Protein AF-A0A6L4AX56-F1 (afdb_monomer)

Structure (mmCIF, N/CA/C/O backbone):
data_AF-A0A6L4AX56-F1
#
_entry.id   AF-A0A6L4AX56-F1
#
loop_
_atom_site.group_PDB
_atom_site.id
_atom_site.type_symbol
_atom_site.label_atom_id
_atom_site.label_alt_id
_atom_site.label_comp_id
_atom_site.label_asym_id
_atom_site.label_entity_id
_atom_site.label_seq_id
_atom_site.pdbx_PDB_ins_code
_atom_site.Cartn_x
_atom_site.Cartn_y
_atom_site.Cartn_z
_atom_site.occupancy
_atom_site.B_iso_or_equiv
_atom_site.auth_seq_id
_atom_site.auth_comp_id
_atom_site.auth_asym_id
_atom_site.auth_atom_id
_atom_site.pdbx_PDB_model_num
ATOM 1 N N . PRO A 1 1 ? -27.472 31.400 15.591 1.00 33.81 1 PRO A N 1
ATOM 2 C CA . PRO A 1 1 ? -27.382 29.949 15.302 1.00 33.81 1 PRO A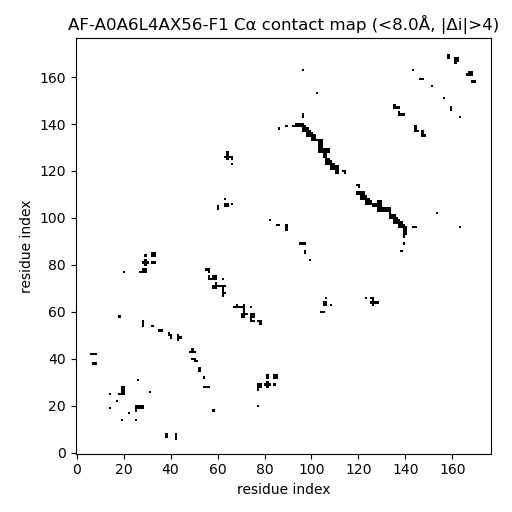 CA 1
ATOM 3 C C . PRO A 1 1 ? -26.019 29.607 14.684 1.00 33.81 1 PRO A C 1
ATOM 5 O O . PRO A 1 1 ? -25.709 30.154 13.628 1.00 33.81 1 PRO A O 1
ATOM 8 N N . PRO A 1 2 ? -25.169 28.789 15.324 1.00 38.19 2 PRO A N 1
ATOM 9 C CA . PRO A 1 2 ? -23.923 28.389 14.691 1.00 38.19 2 PRO A CA 1
ATOM 10 C C . PRO A 1 2 ? -24.253 27.459 13.521 1.00 38.19 2 PRO A C 1
ATOM 12 O O . PRO A 1 2 ? -24.979 26.479 13.669 1.00 38.19 2 PRO A O 1
ATOM 15 N N . THR A 1 3 ? -23.786 27.853 12.345 1.00 37.31 3 THR A N 1
ATOM 16 C CA . THR A 1 3 ? -24.018 27.233 11.045 1.00 37.31 3 THR A CA 1
ATOM 17 C C . THR A 1 3 ? -23.117 26.016 10.847 1.00 37.31 3 THR A C 1
ATOM 19 O O . THR A 1 3 ? -21.979 25.994 11.308 1.00 37.31 3 THR A O 1
ATOM 22 N N . ALA A 1 4 ? -23.646 25.025 10.132 1.00 41.00 4 ALA A N 1
ATOM 23 C CA . ALA A 1 4 ? -23.102 23.700 9.831 1.00 41.00 4 ALA A CA 1
ATOM 24 C C . ALA A 1 4 ? -21.810 23.692 8.972 1.00 41.00 4 ALA A C 1
ATOM 26 O O . ALA A 1 4 ? -21.776 23.097 7.902 1.00 41.00 4 ALA A O 1
ATOM 27 N N . ALA A 1 5 ? -20.747 24.369 9.418 1.00 42.59 5 ALA A N 1
ATOM 28 C CA . ALA A 1 5 ? -19.474 24.500 8.695 1.00 42.59 5 ALA A CA 1
ATOM 29 C C . ALA A 1 5 ? -18.260 23.886 9.430 1.00 42.59 5 ALA A C 1
ATOM 31 O O . ALA A 1 5 ? -17.127 24.077 9.002 1.00 42.59 5 ALA A O 1
ATOM 32 N N . ALA A 1 6 ? -18.474 23.150 10.526 1.00 47.44 6 ALA A N 1
ATOM 33 C CA . ALA A 1 6 ? -17.400 22.568 11.344 1.00 47.44 6 ALA A CA 1
ATOM 34 C C . ALA A 1 6 ? -17.179 21.054 11.124 1.00 47.44 6 ALA A C 1
ATOM 36 O O . ALA A 1 6 ? -16.393 20.445 11.845 1.00 47.44 6 ALA A O 1
ATOM 37 N N . ASP A 1 7 ? -17.850 20.434 10.145 1.00 51.00 7 ASP A N 1
ATOM 38 C CA . ASP A 1 7 ? -17.914 18.966 10.059 1.00 51.00 7 ASP A CA 1
ATOM 39 C C . ASP A 1 7 ? -16.773 18.291 9.279 1.00 51.00 7 ASP A C 1
ATOM 41 O O . ASP A 1 7 ? -16.616 17.074 9.389 1.00 51.00 7 ASP A O 1
ATOM 45 N N . GLY A 1 8 ? -15.925 19.043 8.564 1.00 65.00 8 GLY A N 1
ATOM 46 C CA . GLY A 1 8 ? -14.643 18.571 8.002 1.00 65.00 8 GLY A CA 1
ATOM 47 C C . GLY A 1 8 ? -14.693 17.457 6.937 1.00 65.00 8 GLY A C 1
ATOM 48 O O . GLY A 1 8 ? -13.676 17.194 6.305 1.00 65.00 8 GLY A O 1
ATOM 49 N N . LEU A 1 9 ? -15.847 16.825 6.708 1.00 76.50 9 LEU A N 1
ATOM 50 C CA . LEU A 1 9 ? -16.126 15.819 5.678 1.00 76.50 9 LEU A CA 1
ATOM 51 C C . LEU A 1 9 ? -17.555 16.033 5.129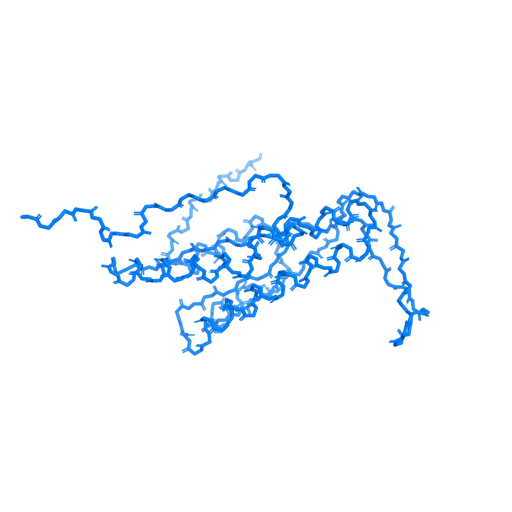 1.00 76.50 9 LEU A C 1
ATOM 53 O O . LEU A 1 9 ? -18.427 16.432 5.906 1.00 76.50 9 LEU A O 1
ATOM 57 N N . PRO A 1 10 ? -17.835 15.726 3.845 1.00 84.44 10 PRO A N 1
ATOM 58 C CA . PRO A 1 10 ? -16.944 15.093 2.865 1.00 84.44 10 PRO A CA 1
ATOM 59 C C . PRO A 1 10 ? -15.938 16.068 2.225 1.00 84.44 10 PRO A C 1
ATOM 61 O O . PRO A 1 10 ? -16.262 17.224 1.968 1.00 84.44 10 PRO A O 1
ATOM 64 N N . LEU A 1 11 ? -14.724 15.579 1.940 1.00 87.81 11 LEU A N 1
ATOM 65 C CA . LEU A 1 11 ? -13.704 16.266 1.140 1.00 87.81 11 LEU A CA 1
ATOM 66 C C . LEU A 1 11 ? -13.530 15.517 -0.184 1.00 87.81 11 LEU A C 1
ATOM 68 O O . LEU A 1 11 ? -13.309 14.310 -0.182 1.00 87.81 11 LEU A O 1
ATOM 72 N N . TRP A 1 12 ? -13.584 16.245 -1.296 1.00 91.88 12 TRP A N 1
ATOM 73 C CA . TRP A 1 12 ? -13.193 15.752 -2.612 1.00 91.88 12 TRP A CA 1
ATOM 74 C C . TRP A 1 12 ? -12.094 16.672 -3.141 1.00 91.88 12 TRP A C 1
ATOM 76 O O . TRP A 1 12 ? -12.326 17.868 -3.313 1.00 91.88 12 TRP A O 1
ATOM 86 N N . ALA A 1 13 ? -10.913 16.119 -3.413 1.00 90.31 13 ALA A N 1
ATOM 87 C CA . ALA A 1 13 ? -9.821 16.824 -4.077 1.00 90.31 13 ALA A CA 1
ATOM 88 C C . ALA A 1 13 ? -9.440 16.091 -5.372 1.00 90.31 13 ALA A C 1
ATOM 90 O O . ALA A 1 13 ? -9.254 14.878 -5.358 1.00 90.31 13 ALA A O 1
ATOM 91 N N . VAL A 1 14 ? -9.351 16.823 -6.486 1.00 91.00 14 VAL A N 1
ATOM 92 C CA . VAL A 1 14 ? -8.843 16.317 -7.773 1.00 91.00 14 VAL A CA 1
ATOM 93 C C . VAL A 1 14 ? -7.672 17.185 -8.185 1.00 91.00 14 VAL A C 1
ATOM 95 O O . VAL A 1 14 ? -7.805 18.407 -8.232 1.00 91.00 14 VAL A O 1
ATOM 98 N N . PHE A 1 15 ? -6.557 16.545 -8.518 1.00 89.31 15 PHE A N 1
ATOM 99 C CA . PHE A 1 15 ? -5.349 17.196 -9.009 1.00 89.31 15 PHE A CA 1
ATOM 100 C C . PHE A 1 15 ? -5.192 16.838 -10.494 1.00 89.31 15 PHE A C 1
ATOM 102 O O . PHE A 1 15 ? -4.744 15.738 -10.813 1.00 89.31 15 PHE A O 1
ATOM 109 N N . PRO A 1 16 ? -5.686 17.683 -11.418 1.00 83.31 16 PRO A N 1
ATOM 110 C CA . PRO A 1 16 ? -5.657 17.371 -12.840 1.00 83.31 16 PRO A CA 1
ATOM 111 C C . PRO A 1 16 ? -4.248 17.542 -13.418 1.00 83.31 16 PRO A C 1
ATOM 113 O O . PRO A 1 16 ? -3.545 18.478 -13.061 1.00 83.31 16 PRO A O 1
ATOM 116 N N . GLY A 1 17 ? -3.900 16.727 -14.417 1.00 73.88 17 GLY A N 1
ATOM 117 C CA . GLY A 1 17 ? -2.767 17.020 -15.302 1.00 73.88 17 GLY A CA 1
ATOM 118 C C . GLY A 1 17 ? -1.458 16.289 -15.008 1.00 73.88 17 GLY A C 1
ATOM 119 O O . GLY A 1 17 ? -0.415 16.794 -15.395 1.00 73.88 17 GLY A O 1
ATOM 120 N N . GLY A 1 18 ? -1.487 15.113 -14.382 1.00 74.31 18 GLY A N 1
ATOM 121 C CA . GLY A 1 18 ? -0.283 14.299 -14.196 1.00 74.31 18 GLY A CA 1
ATOM 122 C C . GLY A 1 18 ? -0.426 13.276 -13.078 1.00 74.31 18 GLY A C 1
ATOM 123 O O . GLY A 1 18 ? -1.499 13.142 -12.489 1.00 74.31 18 GLY A O 1
ATOM 124 N N . VAL A 1 19 ? 0.668 12.574 -12.786 1.00 75.81 19 VAL A N 1
ATOM 125 C CA . VAL A 1 19 ? 0.774 11.667 -11.635 1.00 75.81 19 VAL A CA 1
ATOM 126 C C . VAL A 1 19 ? 1.087 12.486 -10.380 1.00 75.81 19 VAL A C 1
ATOM 128 O O . VAL A 1 19 ? 1.799 13.495 -10.434 1.00 75.81 19 VAL A O 1
ATOM 131 N N . LEU A 1 20 ? 0.512 12.093 -9.244 1.00 81.19 20 LEU A N 1
ATOM 132 C CA . LEU A 1 20 ? 0.789 12.727 -7.955 1.00 81.19 20 LEU A CA 1
ATOM 133 C C . LEU A 1 20 ? 2.278 12.593 -7.603 1.00 81.19 20 LEU A C 1
ATOM 135 O O . LEU A 1 20 ? 2.902 11.569 -7.866 1.00 81.19 20 LEU A O 1
ATOM 139 N N . GLY A 1 21 ? 2.871 13.651 -7.049 1.00 75.94 21 GLY A N 1
ATOM 140 C CA . GLY A 1 21 ? 4.292 13.683 -6.685 1.00 75.94 21 GLY A CA 1
ATOM 141 C C . GLY A 1 21 ? 5.306 13.647 -7.845 1.00 75.94 21 GLY A C 1
ATOM 142 O O . GLY A 1 21 ? 6.502 13.742 -7.578 1.00 75.94 21 GLY A O 1
ATOM 143 N N . GLU A 1 22 ? 4.881 13.523 -9.110 1.00 81.25 22 GLU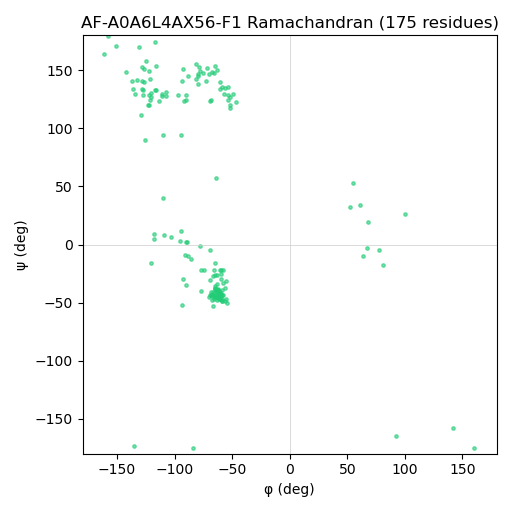 A N 1
ATOM 144 C CA . GLU A 1 22 ? 5.752 13.733 -10.286 1.00 81.25 22 GLU A CA 1
ATOM 145 C C . GLU A 1 22 ? 5.722 15.199 -10.746 1.00 81.25 22 GLU A C 1
ATOM 147 O O . GLU A 1 22 ? 6.745 15.754 -11.145 1.00 81.25 22 GLU A O 1
ATOM 152 N N . GLU A 1 23 ? 4.567 15.853 -10.616 1.00 80.81 23 GLU A N 1
ATOM 153 C CA . GLU A 1 23 ? 4.409 17.278 -10.900 1.00 80.81 23 GLU A CA 1
ATOM 154 C C . GLU A 1 23 ? 4.683 18.120 -9.643 1.00 80.81 23 GLU A C 1
ATOM 156 O O . GLU A 1 23 ? 4.036 17.891 -8.619 1.00 80.81 23 GLU A O 1
ATOM 161 N N . PRO A 1 24 ? 5.545 19.159 -9.690 1.00 77.88 24 PRO A N 1
ATOM 162 C CA . PRO A 1 24 ? 5.861 19.988 -8.517 1.00 77.88 24 PRO A CA 1
ATOM 163 C C . PRO A 1 24 ? 4.652 20.674 -7.866 1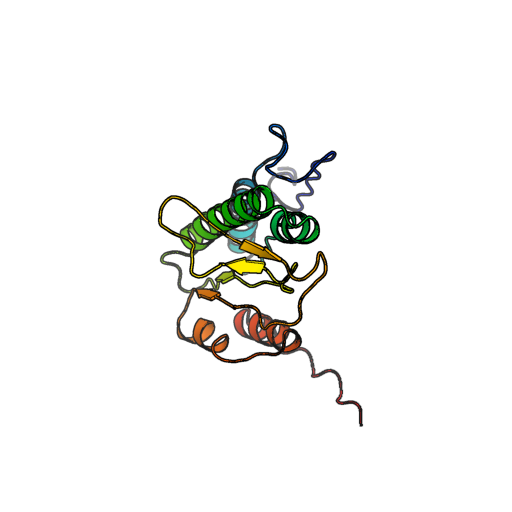.00 77.88 24 PRO A C 1
ATOM 165 O O . PRO A 1 24 ? 4.720 21.098 -6.715 1.00 77.88 24 PRO A O 1
ATOM 168 N N . ALA A 1 25 ? 3.562 20.842 -8.618 1.00 82.19 25 ALA A N 1
ATOM 169 C CA . ALA A 1 25 ? 2.322 21.439 -8.135 1.00 82.19 25 ALA A CA 1
ATOM 170 C C . ALA A 1 25 ? 1.378 20.425 -7.461 1.00 82.19 25 ALA A C 1
ATOM 172 O O . ALA A 1 25 ? 0.396 20.838 -6.841 1.00 82.19 25 ALA A O 1
ATOM 173 N N . HIS A 1 26 ? 1.632 19.120 -7.599 1.00 88.44 26 HIS A N 1
ATOM 174 C CA . HIS A 1 26 ? 0.809 18.069 -7.011 1.00 88.44 26 HIS A CA 1
ATOM 175 C C . HIS A 1 26 ? 1.362 17.644 -5.648 1.00 88.44 26 HIS A C 1
ATOM 177 O O . HIS A 1 26 ? 2.578 17.534 -5.491 1.00 88.44 26 HIS A O 1
ATOM 183 N N . PRO A 1 27 ? 0.488 17.384 -4.661 1.00 90.69 27 PRO A N 1
ATOM 184 C CA . PRO A 1 27 ? 0.927 16.845 -3.382 1.00 90.69 27 PRO A CA 1
ATOM 185 C C . PRO A 1 27 ? 1.506 15.440 -3.561 1.00 90.69 27 PRO A C 1
ATOM 187 O O . PRO A 1 27 ? 1.126 14.705 -4.479 1.00 90.69 27 PRO A O 1
ATOM 190 N N . ASP A 1 28 ? 2.402 15.066 -2.653 1.00 91.38 28 ASP A N 1
ATOM 191 C CA . ASP A 1 28 ? 2.866 13.690 -2.539 1.00 91.38 28 ASP A CA 1
ATOM 192 C C . ASP A 1 28 ? 1.745 12.809 -1.957 1.00 91.38 28 ASP A C 1
ATOM 194 O O . ASP A 1 28 ? 0.898 13.275 -1.185 1.00 91.38 28 ASP A O 1
ATOM 198 N N . VAL A 1 29 ? 1.732 11.519 -2.299 1.00 94.00 29 VAL A N 1
ATOM 199 C CA . VAL A 1 29 ? 0.773 10.556 -1.734 1.00 94.00 29 VAL A CA 1
ATOM 200 C C . VAL A 1 29 ? 0.877 10.500 -0.207 1.00 94.00 29 VAL A C 1
ATOM 202 O O . VAL A 1 29 ? -0.146 10.374 0.467 1.00 94.00 29 VAL A O 1
ATOM 205 N N . ALA A 1 30 ? 2.074 10.682 0.357 1.00 94.00 30 ALA A N 1
ATOM 206 C CA . ALA A 1 30 ? 2.268 10.761 1.800 1.00 94.00 30 ALA A CA 1
ATOM 207 C C . ALA A 1 30 ? 1.525 11.955 2.429 1.00 94.00 30 ALA A C 1
ATOM 209 O O . ALA A 1 30 ? 0.853 11.791 3.450 1.00 94.00 30 ALA A O 1
ATOM 210 N N . ASP A 1 31 ? 1.567 13.134 1.800 1.00 94.25 31 ASP A N 1
ATOM 211 C CA . ASP A 1 31 ? 0.869 14.330 2.292 1.00 94.25 31 ASP A CA 1
ATOM 212 C C . ASP A 1 31 ? -0.651 14.131 2.276 1.00 94.25 31 ASP A C 1
ATOM 214 O O . ASP A 1 31 ? -1.365 14.520 3.209 1.00 94.25 31 ASP A O 1
ATOM 218 N N . LEU A 1 32 ? -1.159 13.482 1.223 1.00 95.44 32 LEU A N 1
ATOM 219 C CA . LEU A 1 32 ? -2.571 13.128 1.115 1.00 95.44 32 LEU A CA 1
ATOM 220 C C . LEU A 1 32 ? -2.980 12.092 2.165 1.00 95.44 32 LEU A C 1
ATOM 222 O O . LEU A 1 32 ? -4.044 12.244 2.769 1.00 95.44 32 LEU A O 1
ATOM 226 N N . ALA A 1 33 ? -2.143 11.085 2.424 1.00 96.69 33 ALA A N 1
ATOM 227 C CA . ALA A 1 33 ? -2.384 10.080 3.454 1.00 96.69 33 ALA A CA 1
ATOM 228 C C . ALA A 1 33 ? -2.460 10.717 4.850 1.00 96.69 33 ALA A C 1
ATOM 230 O O . ALA A 1 33 ? -3.422 10.472 5.580 1.00 96.69 33 ALA A O 1
ATOM 231 N N . VAL A 1 34 ? -1.514 11.599 5.193 1.00 96.62 34 VAL A N 1
ATOM 232 C CA . VAL A 1 34 ? -1.527 12.356 6.458 1.00 96.62 34 VAL A CA 1
ATOM 233 C C . VAL A 1 34 ? -2.800 13.190 6.572 1.00 96.62 34 VAL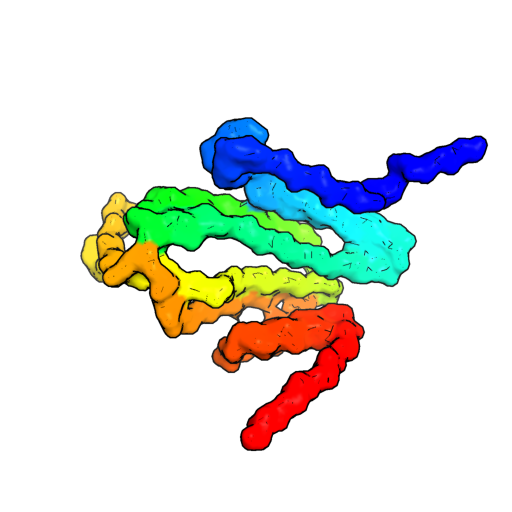 A C 1
ATOM 235 O O . VAL A 1 34 ? -3.515 13.107 7.572 1.00 96.62 34 VAL A O 1
ATOM 238 N N . ARG A 1 35 ? -3.150 13.945 5.524 1.00 95.38 35 ARG A N 1
ATOM 239 C CA . ARG A 1 35 ? -4.355 14.780 5.545 1.00 95.38 35 ARG A CA 1
ATOM 240 C C . ARG A 1 35 ? -5.636 13.954 5.678 1.00 95.38 35 ARG A C 1
ATOM 242 O O . ARG A 1 35 ? -6.563 14.375 6.374 1.00 95.38 35 ARG A O 1
ATOM 249 N N . ALA A 1 36 ? -5.712 12.809 5.006 1.00 96.31 36 ALA A N 1
ATOM 250 C CA . ALA A 1 36 ? -6.843 11.899 5.110 1.00 96.31 36 ALA A CA 1
ATOM 251 C C . ALA A 1 36 ? -6.959 11.321 6.527 1.00 96.31 36 ALA A C 1
ATOM 253 O O . ALA A 1 36 ? -8.054 11.333 7.090 1.00 96.31 36 ALA A O 1
ATOM 254 N N . LEU A 1 37 ? -5.843 10.889 7.124 1.00 96.38 37 LEU A N 1
ATOM 255 C CA . LEU A 1 37 ? -5.797 10.394 8.500 1.00 96.38 37 LEU A CA 1
ATOM 256 C C . LEU A 1 37 ? -6.268 11.450 9.502 1.00 96.38 37 LEU A C 1
ATOM 258 O O . LEU A 1 37 ? -7.137 11.138 10.311 1.00 96.38 37 LEU A O 1
ATOM 262 N N . ASP A 1 38 ? -5.794 12.696 9.410 1.00 94.94 38 ASP A N 1
ATOM 263 C CA . ASP A 1 38 ? -6.230 13.789 10.294 1.00 94.94 38 ASP A CA 1
ATOM 264 C C . ASP A 1 38 ? -7.755 13.979 10.266 1.00 94.94 38 ASP A C 1
ATOM 266 O O . ASP A 1 38 ? -8.418 14.090 11.302 1.00 94.94 38 ASP A O 1
ATOM 270 N N . LEU A 1 39 ? -8.334 14.011 9.062 1.00 95.12 39 LEU A N 1
ATOM 271 C CA . LEU A 1 39 ? -9.768 14.224 8.873 1.00 95.12 39 LEU A CA 1
ATOM 272 C C . LEU A 1 39 ? -10.592 13.023 9.348 1.00 95.12 39 LEU A C 1
ATOM 274 O O . LEU A 1 39 ? -11.606 13.204 10.031 1.00 95.12 39 LEU A O 1
ATOM 278 N N . LEU A 1 40 ? -10.165 11.809 8.991 1.00 95.75 40 LEU A N 1
ATOM 279 C CA . LEU A 1 40 ? -10.851 10.568 9.338 1.00 95.75 40 LEU A CA 1
ATOM 280 C C . LEU A 1 40 ? -10.760 10.271 10.834 1.00 95.75 40 LEU A C 1
ATOM 282 O O . LEU A 1 40 ? -11.781 9.933 11.427 1.00 95.75 40 LEU A O 1
ATOM 286 N N . ALA A 1 41 ? -9.594 10.450 11.458 1.00 94.62 41 ALA A N 1
ATOM 287 C CA . ALA A 1 41 ? -9.402 10.250 12.892 1.00 94.62 41 ALA A CA 1
ATOM 288 C C . ALA A 1 41 ? -10.259 11.228 13.701 1.00 94.62 41 ALA A C 1
ATOM 290 O O . ALA A 1 41 ? -11.026 10.807 14.566 1.00 94.62 41 ALA A O 1
ATOM 291 N N . ALA A 1 42 ? -10.240 12.518 13.351 1.00 93.56 42 ALA A N 1
ATOM 292 C CA . ALA A 1 42 ? -11.075 13.503 14.027 1.00 93.56 42 ALA A CA 1
ATOM 293 C C . ALA A 1 42 ? -12.577 13.193 13.856 1.00 93.56 42 ALA A C 1
ATOM 295 O O . ALA A 1 42 ? -13.369 13.380 14.783 1.00 93.56 42 ALA A O 1
ATOM 296 N N . ALA A 1 43 ? -13.002 12.733 12.673 1.00 93.62 43 ALA A N 1
ATOM 297 C CA . ALA A 1 43 ? -14.389 12.335 12.438 1.00 93.62 43 ALA A CA 1
ATOM 298 C C . ALA A 1 43 ? -14.777 11.070 13.220 1.00 93.62 43 ALA A C 1
ATOM 300 O O . ALA A 1 43 ? -15.875 11.023 13.776 1.00 93.62 43 ALA A O 1
ATOM 301 N N . ALA A 1 44 ? -13.885 10.080 13.279 1.00 93.50 44 ALA A N 1
ATOM 302 C CA . ALA A 1 44 ? -14.053 8.835 14.019 1.00 93.50 44 ALA A CA 1
ATOM 303 C C . ALA A 1 44 ? -14.237 9.101 15.521 1.00 93.50 44 ALA A C 1
ATOM 305 O O . ALA A 1 44 ? -15.211 8.632 16.111 1.00 93.50 44 ALA A O 1
ATOM 306 N N . GLU A 1 45 ? -13.398 9.959 16.108 1.00 92.31 45 GLU A N 1
ATOM 307 C CA . GLU A 1 45 ? -13.513 10.387 17.508 1.00 92.31 45 GLU A CA 1
ATOM 308 C C . GLU A 1 45 ? -14.862 11.053 17.802 1.00 92.31 45 GLU A C 1
ATOM 310 O O . GLU A 1 45 ? -15.551 10.676 18.750 1.00 92.31 45 GLU A O 1
ATOM 315 N N . ARG A 1 46 ? -15.290 12.006 16.961 1.00 90.88 46 ARG A N 1
ATOM 316 C CA . ARG A 1 46 ? -16.577 12.705 17.146 1.00 90.88 46 ARG A CA 1
ATOM 317 C C . ARG A 1 46 ? -17.783 11.776 17.036 1.00 90.88 46 ARG A C 1
ATOM 319 O O . ARG A 1 46 ? -18.801 12.019 17.678 1.00 90.88 46 ARG A O 1
ATOM 326 N N . ARG A 1 47 ? -17.694 10.758 16.181 1.00 92.94 47 ARG A N 1
ATOM 327 C CA . ARG A 1 47 ? -18.791 9.825 15.893 1.00 92.94 47 ARG A CA 1
ATOM 328 C C . ARG A 1 47 ? -18.784 8.595 16.799 1.00 92.94 47 ARG A C 1
ATOM 330 O O . ARG A 1 47 ? -19.745 7.833 16.755 1.00 92.94 47 ARG A O 1
ATOM 337 N N . GLY A 1 48 ? -17.732 8.392 17.595 1.00 92.31 48 GLY A N 1
ATOM 338 C CA . GLY A 1 48 ? -17.535 7.155 18.351 1.00 92.31 48 GLY A CA 1
ATOM 339 C C . GLY A 1 48 ? -17.405 5.930 17.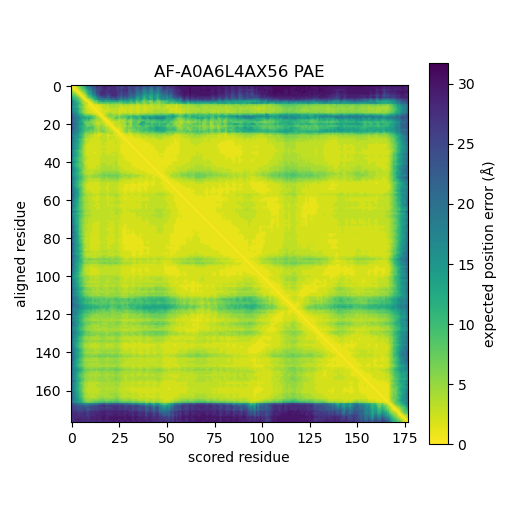440 1.00 92.31 48 GLY A C 1
ATOM 340 O O . GLY A 1 48 ? -17.897 4.858 17.785 1.00 92.31 48 GLY A O 1
ATOM 341 N N . SER A 1 49 ? -16.805 6.098 16.258 1.00 91.31 49 SER A N 1
ATOM 342 C CA . SER A 1 49 ? -16.611 5.044 15.254 1.00 91.31 49 SER A CA 1
ATOM 343 C C . SER A 1 49 ? -15.125 4.776 15.003 1.00 91.31 49 SER A C 1
ATOM 345 O O . SER A 1 49 ? -14.267 5.490 15.511 1.00 91.31 49 SER A O 1
ATOM 347 N N . GLY A 1 50 ? -14.815 3.759 14.194 1.00 92.50 50 GLY A N 1
ATOM 348 C CA . GLY A 1 50 ? -13.486 3.590 13.598 1.00 92.50 50 GLY A CA 1
ATOM 349 C C . GLY A 1 50 ? -13.313 4.409 12.315 1.00 92.50 50 GLY A C 1
ATOM 350 O O . GLY A 1 50 ? -14.215 5.151 11.909 1.00 92.50 50 GLY A O 1
ATOM 351 N N . LEU A 1 51 ? -12.165 4.224 11.661 1.00 94.50 51 LEU A N 1
ATOM 352 C CA . LEU A 1 51 ? -11.883 4.713 10.312 1.00 94.50 51 LEU A CA 1
ATOM 353 C C . LEU A 1 51 ? -11.452 3.565 9.397 1.00 94.50 51 LEU A C 1
ATOM 355 O O . LEU A 1 51 ? -10.968 2.535 9.861 1.00 94.50 51 LEU A O 1
ATOM 359 N N . PHE A 1 52 ? -11.612 3.777 8.095 1.00 96.00 52 PHE A N 1
ATOM 360 C CA . PHE A 1 52 ? -11.072 2.927 7.043 1.00 96.00 52 PHE A CA 1
ATOM 361 C C . PHE A 1 52 ? -10.446 3.840 5.989 1.00 96.00 52 PHE A C 1
ATOM 363 O O . PHE A 1 52 ? -11.076 4.813 5.570 1.00 96.00 52 PHE A O 1
ATOM 370 N N . LEU A 1 53 ? -9.205 3.550 5.607 1.00 97.50 53 LEU A N 1
ATOM 371 C CA . LEU A 1 53 ? -8.438 4.323 4.637 1.00 97.50 53 LEU A CA 1
ATOM 372 C C . LEU A 1 53 ? -7.732 3.358 3.686 1.00 97.50 53 LEU A C 1
ATOM 374 O O . LEU A 1 53 ? -7.106 2.401 4.134 1.00 97.50 53 LEU A O 1
ATOM 378 N N . VAL A 1 54 ? -7.823 3.647 2.391 1.00 97.69 54 VAL A N 1
ATOM 379 C CA . VAL A 1 54 ? -7.038 3.008 1.332 1.00 97.69 54 VAL A CA 1
ATOM 380 C C . VAL A 1 54 ? -6.168 4.086 0.704 1.00 97.69 54 VAL A C 1
ATOM 382 O O . VAL A 1 54 ? -6.654 5.184 0.427 1.00 97.69 54 VAL A O 1
ATOM 385 N N . VAL A 1 55 ? -4.890 3.774 0.521 1.00 98.00 55 VAL A N 1
ATOM 386 C CA . VAL A 1 55 ? -3.893 4.629 -0.127 1.00 98.00 55 VAL A CA 1
ATOM 387 C C . VAL A 1 55 ? -3.242 3.79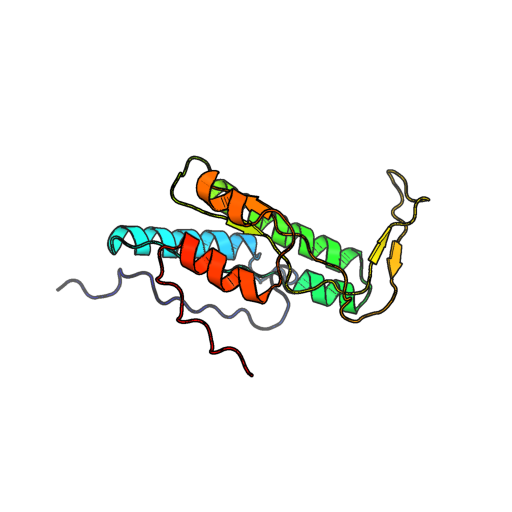6 -1.223 1.00 98.00 55 VAL A C 1
ATOM 389 O O . VAL A 1 55 ? -2.868 2.652 -0.977 1.00 98.00 55 VAL A O 1
ATOM 392 N N . GLU A 1 56 ? -3.126 4.367 -2.414 1.00 97.25 56 GLU A N 1
ATOM 393 C CA . GLU A 1 56 ? -2.611 3.710 -3.614 1.00 97.25 56 GLU A CA 1
ATOM 394 C C . GLU A 1 56 ? -1.584 4.623 -4.289 1.00 97.25 56 GLU A C 1
ATOM 396 O O . GLU A 1 56 ? -1.761 5.843 -4.315 1.00 97.25 56 GLU A O 1
ATOM 401 N N . GLU A 1 57 ? -0.518 4.026 -4.826 1.00 96.12 57 GLU A N 1
ATOM 402 C CA . GLU A 1 57 ? 0.486 4.708 -5.646 1.00 96.12 57 GLU A CA 1
ATOM 403 C C . GLU A 1 57 ? 0.648 3.975 -6.986 1.00 96.12 57 GLU A C 1
ATOM 405 O O . GLU A 1 57 ? 1.480 3.082 -7.148 1.00 96.12 57 GLU A O 1
ATOM 410 N N . GLU A 1 58 ? -0.154 4.401 -7.960 1.00 93.38 58 GLU A N 1
ATOM 411 C CA . GLU A 1 58 ? -0.231 3.871 -9.335 1.00 93.38 58 GLU A CA 1
ATOM 412 C C . GLU A 1 58 ? 1.097 3.983 -10.112 1.00 93.38 58 GLU A C 1
ATOM 414 O O . GLU A 1 58 ? 1.349 3.274 -11.092 1.00 93.38 58 GLU A O 1
ATOM 419 N N . GLY A 1 59 ? 1.987 4.889 -9.688 1.00 94.62 59 GLY A N 1
ATOM 420 C CA . GLY A 1 59 ? 3.262 5.134 -10.360 1.00 94.62 59 GLY A CA 1
ATOM 421 C C . GLY A 1 59 ? 4.171 3.902 -10.428 1.00 94.62 59 GLY A C 1
ATOM 422 O O . GLY A 1 59 ? 4.989 3.807 -11.345 1.00 94.62 59 GLY A O 1
ATOM 423 N N . ILE A 1 60 ? 4.018 2.949 -9.498 1.00 96.75 60 ILE A N 1
ATOM 424 C CA . ILE A 1 60 ? 4.791 1.698 -9.478 1.00 96.75 60 ILE A CA 1
ATOM 425 C C . ILE A 1 60 ? 4.420 0.846 -10.695 1.00 96.75 60 ILE A C 1
ATOM 427 O O . ILE A 1 60 ? 5.300 0.483 -11.479 1.00 96.75 60 ILE A O 1
ATOM 431 N N . ASP A 1 61 ? 3.126 0.588 -10.889 1.00 97.00 61 ASP A N 1
ATOM 432 C CA . ASP A 1 61 ? 2.617 -0.185 -12.022 1.00 97.00 61 ASP A CA 1
ATOM 433 C C . ASP A 1 61 ? 2.917 0.519 -13.351 1.00 97.00 61 ASP A C 1
ATOM 435 O O . ASP A 1 61 ? 3.487 -0.072 -14.274 1.00 97.00 61 ASP A O 1
ATOM 439 N N . THR A 1 62 ? 2.673 1.832 -13.411 1.00 95.69 62 THR A N 1
ATOM 440 C CA . THR A 1 62 ? 2.956 2.612 -14.618 1.00 95.69 62 THR A CA 1
ATOM 441 C C . THR A 1 62 ? 4.448 2.571 -14.974 1.00 95.69 62 THR A C 1
ATOM 443 O O . THR A 1 62 ? 4.793 2.422 -16.148 1.00 95.69 62 THR A O 1
ATOM 446 N N . GLY A 1 63 ? 5.355 2.696 -14.000 1.00 96.56 63 GLY A N 1
ATOM 447 C CA . GLY A 1 63 ? 6.798 2.568 -14.227 1.00 96.56 63 GLY A CA 1
ATOM 448 C C . GLY A 1 63 ? 7.174 1.178 -14.746 1.00 96.56 63 GLY A C 1
ATOM 449 O O . GLY A 1 63 ? 7.875 1.057 -15.754 1.00 96.56 63 GLY A O 1
ATOM 450 N N . ALA A 1 64 ? 6.633 0.129 -14.124 1.00 97.50 64 ALA A N 1
ATOM 451 C CA . ALA A 1 64 ? 6.878 -1.256 -14.508 1.00 97.50 64 ALA A CA 1
ATOM 452 C C . ALA A 1 64 ? 6.340 -1.600 -15.910 1.00 97.50 64 ALA A C 1
ATOM 454 O O . ALA A 1 64 ? 7.019 -2.280 -16.674 1.00 97.50 64 ALA A O 1
ATOM 455 N N . HIS A 1 65 ? 5.181 -1.077 -16.319 1.00 98.00 65 HIS A N 1
ATOM 456 C CA . HIS A 1 65 ? 4.659 -1.251 -17.682 1.00 98.00 65 HIS A CA 1
ATOM 457 C C . HIS A 1 65 ? 5.584 -0.699 -18.773 1.00 98.00 65 HIS A C 1
ATOM 459 O O . HIS A 1 65 ? 5.589 -1.211 -19.897 1.00 98.00 65 HIS A O 1
ATOM 465 N N . HIS A 1 66 ? 6.362 0.334 -18.445 1.00 97.69 66 HIS A N 1
ATOM 466 C CA . HIS A 1 66 ? 7.335 0.951 -19.343 1.00 97.69 66 HIS A CA 1
ATOM 467 C C . HIS A 1 66 ? 8.756 0.400 -19.158 1.00 97.69 66 HIS A C 1
ATOM 469 O O . HIS A 1 66 ? 9.669 0.862 -19.842 1.00 97.69 66 HIS A O 1
ATOM 475 N N . ASN A 1 67 ? 8.951 -0.587 -18.273 1.00 97.69 67 ASN A N 1
ATOM 476 C CA . ASN A 1 67 ? 10.263 -1.095 -17.860 1.00 97.69 67 ASN A CA 1
ATOM 477 C C . ASN A 1 67 ? 11.208 0.022 -17.377 1.00 97.69 67 ASN A C 1
ATOM 479 O O . ASN A 1 67 ? 12.427 -0.044 -17.557 1.00 97.69 67 ASN A O 1
ATOM 483 N N . ASP A 1 68 ? 10.630 1.062 -16.776 1.00 97.19 68 ASP A N 1
ATOM 484 C CA . ASP A 1 68 ? 11.328 2.235 -16.273 1.00 97.19 68 ASP A CA 1
ATOM 485 C C . ASP A 1 68 ? 11.637 2.038 -14.786 1.00 97.19 68 ASP A C 1
ATOM 487 O O . ASP A 1 68 ? 10.811 2.285 -13.902 1.00 97.19 68 ASP A O 1
ATOM 491 N N . LEU A 1 69 ? 12.849 1.545 -14.521 1.00 96.06 69 LEU A N 1
ATOM 492 C CA . LEU A 1 69 ? 13.321 1.257 -13.170 1.00 96.06 69 LEU A CA 1
ATOM 493 C C . LEU A 1 69 ? 13.394 2.521 -12.306 1.00 96.06 69 LEU A C 1
ATOM 495 O O . LEU A 1 69 ? 13.085 2.454 -11.117 1.00 96.06 69 LEU A O 1
ATOM 499 N N . GLU A 1 70 ? 13.799 3.657 -12.874 1.00 95.25 70 GLU A N 1
ATOM 500 C CA . GLU A 1 70 ? 13.936 4.908 -12.125 1.00 95.25 70 GLU A CA 1
ATOM 501 C C . GLU A 1 70 ? 12.565 5.408 -11.680 1.00 95.25 70 GLU A C 1
ATOM 503 O O . GLU A 1 70 ? 12.363 5.687 -10.495 1.00 95.25 70 GLU A O 1
ATOM 508 N N . ARG A 1 71 ? 11.593 5.430 -12.598 1.00 94.94 71 ARG A N 1
ATOM 509 C CA . ARG A 1 71 ? 10.222 5.835 -12.288 1.00 94.94 71 ARG A CA 1
ATOM 510 C C . ARG A 1 71 ? 9.541 4.887 -11.307 1.00 94.94 71 ARG A C 1
ATOM 512 O O . ARG A 1 71 ? 8.948 5.354 -10.335 1.00 94.94 71 ARG A O 1
ATOM 519 N N . MET A 1 72 ? 9.667 3.573 -11.516 1.00 96.50 72 MET A N 1
ATOM 520 C CA . MET A 1 72 ? 9.118 2.570 -10.598 1.00 96.50 72 MET A CA 1
ATOM 521 C C . MET A 1 72 ? 9.713 2.729 -9.190 1.00 96.50 72 MET A C 1
ATOM 523 O O . MET A 1 72 ? 8.987 2.696 -8.199 1.00 96.50 72 MET A O 1
ATOM 527 N N . THR A 1 73 ? 11.027 2.961 -9.091 1.00 95.94 73 THR A N 1
ATOM 528 C CA . THR A 1 73 ? 11.712 3.176 -7.806 1.00 95.94 73 THR A CA 1
ATOM 529 C C . THR A 1 73 ? 11.261 4.476 -7.141 1.00 95.94 73 THR A C 1
ATOM 531 O O . THR A 1 73 ? 10.995 4.492 -5.942 1.00 95.94 73 THR A O 1
ATOM 534 N N . ALA A 1 74 ? 11.128 5.567 -7.900 1.00 95.06 74 ALA A N 1
ATOM 535 C CA . ALA A 1 74 ? 10.640 6.839 -7.374 1.00 95.06 74 ALA A CA 1
ATOM 536 C C . ALA A 1 74 ? 9.214 6.719 -6.808 1.00 95.06 74 ALA A C 1
ATOM 538 O O . ALA A 1 74 ? 8.940 7.254 -5.732 1.00 95.06 74 ALA A O 1
ATOM 539 N N . ALA A 1 75 ? 8.337 5.974 -7.485 1.00 96.06 75 ALA A N 1
ATOM 540 C CA . ALA A 1 75 ? 6.990 5.671 -7.007 1.00 96.06 75 ALA A CA 1
ATOM 541 C C . ALA A 1 75 ? 7.000 4.786 -5.751 1.00 96.06 75 ALA A C 1
ATOM 543 O O . ALA A 1 75 ? 6.325 5.098 -4.772 1.00 96.06 75 ALA A O 1
ATOM 544 N N . ALA A 1 76 ? 7.841 3.748 -5.712 1.00 96.62 76 ALA A N 1
ATOM 545 C CA . ALA A 1 76 ? 8.009 2.920 -4.518 1.00 96.62 76 ALA A CA 1
ATOM 546 C C . ALA A 1 76 ? 8.465 3.749 -3.304 1.00 96.62 76 ALA A C 1
ATOM 548 O O . ALA A 1 76 ? 7.956 3.560 -2.204 1.00 96.62 76 ALA A O 1
ATOM 549 N N . LEU A 1 77 ? 9.356 4.727 -3.505 1.00 96.75 77 LEU A N 1
ATOM 550 C CA . LEU A 1 77 ? 9.783 5.657 -2.456 1.00 96.75 77 LEU A CA 1
ATOM 551 C C . LEU A 1 77 ? 8.675 6.633 -2.020 1.00 96.75 77 LEU A C 1
ATOM 553 O O . LEU A 1 77 ? 8.676 7.064 -0.867 1.00 96.75 77 LEU A O 1
ATOM 557 N N . ARG A 1 78 ? 7.744 7.013 -2.909 1.00 95.69 78 ARG A N 1
ATOM 558 C CA . ARG A 1 78 ? 6.539 7.780 -2.531 1.00 95.69 78 ARG A CA 1
ATOM 559 C C . ARG A 1 78 ? 5.621 6.946 -1.642 1.00 95.69 78 ARG A C 1
ATOM 561 O O . ARG A 1 78 ? 5.212 7.415 -0.581 1.00 95.69 78 ARG A O 1
ATOM 568 N N . LEU A 1 79 ? 5.360 5.697 -2.032 1.00 97.38 79 LEU A N 1
ATOM 569 C CA . LEU A 1 79 ? 4.570 4.771 -1.222 1.00 97.38 79 LEU A CA 1
ATOM 570 C C . LEU A 1 79 ? 5.232 4.500 0.136 1.00 97.38 79 LEU A C 1
ATOM 572 O O . LEU A 1 79 ? 4.544 4.521 1.151 1.00 97.38 79 LEU A O 1
ATOM 576 N N . ASP A 1 80 ? 6.554 4.313 0.177 1.00 98.12 80 ASP A N 1
ATOM 577 C CA . ASP A 1 80 ? 7.310 4.089 1.417 1.00 98.12 80 ASP A CA 1
ATOM 578 C C . ASP A 1 80 ? 7.142 5.245 2.417 1.00 98.12 80 ASP A C 1
ATOM 580 O O . ASP A 1 80 ? 6.833 5.009 3.583 1.00 98.12 80 ASP A O 1
ATOM 584 N N . ARG A 1 81 ? 7.200 6.503 1.955 1.00 97.88 81 ARG A N 1
ATOM 585 C CA . ARG A 1 81 ? 6.903 7.675 2.804 1.00 97.88 81 ARG A CA 1
ATOM 586 C C . ARG A 1 81 ? 5.468 7.680 3.329 1.00 97.88 81 ARG A C 1
ATOM 588 O O . ARG A 1 81 ? 5.234 8.046 4.481 1.00 97.88 81 ARG A O 1
ATOM 595 N N . ALA A 1 82 ? 4.496 7.277 2.508 1.00 98.00 82 ALA A N 1
ATOM 596 C CA . ALA A 1 82 ? 3.112 7.152 2.957 1.00 98.00 82 ALA A CA 1
ATOM 597 C C . ALA A 1 82 ? 2.970 6.046 4.018 1.00 98.00 82 ALA A C 1
ATOM 599 O O . ALA A 1 82 ? 2.312 6.255 5.038 1.00 98.00 82 ALA A O 1
ATOM 600 N N . VAL A 1 83 ? 3.632 4.900 3.825 1.00 98.44 83 VAL A N 1
ATOM 601 C CA . VAL A 1 83 ? 3.681 3.803 4.802 1.00 98.44 83 VAL A CA 1
ATOM 602 C C . VAL A 1 83 ? 4.334 4.260 6.105 1.00 98.44 83 VAL A C 1
ATOM 604 O O . VAL A 1 83 ? 3.778 3.992 7.168 1.00 98.44 83 VAL A O 1
ATOM 607 N N . GLU A 1 84 ? 5.451 4.990 6.053 1.00 98.12 84 GLU A N 1
ATOM 608 C CA . GLU A 1 84 ? 6.106 5.564 7.234 1.00 98.12 84 GLU A CA 1
ATOM 609 C C . GLU A 1 84 ? 5.140 6.457 8.025 1.00 98.12 84 GLU A C 1
ATOM 611 O O . GLU A 1 84 ? 4.978 6.274 9.234 1.00 98.12 84 GLU A O 1
ATOM 616 N N . ALA A 1 85 ? 4.437 7.370 7.350 1.00 97.88 85 ALA A N 1
ATOM 617 C CA . ALA A 1 85 ? 3.461 8.250 7.988 1.00 97.88 85 ALA A CA 1
ATOM 618 C C . ALA A 1 85 ? 2.293 7.473 8.625 1.00 97.88 85 ALA A C 1
ATOM 620 O O . ALA A 1 85 ? 1.900 7.754 9.761 1.00 97.88 85 ALA A O 1
ATOM 621 N N . ILE A 1 86 ? 1.757 6.465 7.927 1.00 98.38 86 ILE A N 1
ATOM 622 C CA . ILE A 1 86 ? 0.640 5.635 8.407 1.00 98.38 86 ILE A CA 1
ATOM 623 C C . ILE A 1 86 ? 1.068 4.765 9.595 1.00 98.38 86 ILE A C 1
ATOM 625 O O . ILE A 1 86 ? 0.347 4.676 10.591 1.00 98.38 86 ILE A O 1
ATOM 629 N N . VAL A 1 87 ? 2.248 4.143 9.534 1.00 97.88 87 VAL A N 1
ATOM 630 C CA . VAL A 1 87 ? 2.807 3.374 10.653 1.00 97.88 87 VAL A CA 1
ATOM 631 C C . VAL A 1 87 ? 3.112 4.296 11.831 1.00 97.88 87 VAL A C 1
ATOM 633 O O . VAL A 1 87 ? 2.838 3.923 12.968 1.00 97.88 87 VAL A O 1
ATOM 636 N N . GLY A 1 88 ? 3.601 5.514 11.584 1.00 97.56 88 GLY A N 1
ATOM 637 C CA . GLY A 1 88 ? 3.795 6.544 12.604 1.00 97.56 88 GLY A CA 1
ATOM 638 C C . GLY A 1 88 ? 2.494 6.931 13.311 1.00 97.56 88 GLY A C 1
ATOM 639 O O . GLY A 1 88 ? 2.463 6.988 14.539 1.00 97.56 88 GLY A O 1
ATOM 640 N N . PHE A 1 89 ? 1.400 7.115 12.564 1.00 96.69 89 PHE A N 1
ATOM 641 C CA . PHE A 1 89 ? 0.059 7.323 13.126 1.00 96.69 89 PHE A CA 1
ATOM 642 C C . PHE A 1 89 ? -0.409 6.126 13.965 1.00 96.69 89 PHE A C 1
ATOM 644 O O . PHE A 1 89 ? -1.013 6.293 15.027 1.00 96.69 89 PHE A O 1
ATOM 651 N N . ALA A 1 90 ? -0.134 4.910 13.493 1.00 97.06 90 ALA A N 1
ATOM 652 C CA . ALA A 1 90 ? -0.551 3.681 14.149 1.00 97.06 90 ALA A CA 1
ATOM 653 C C . ALA A 1 90 ? 0.323 3.326 15.371 1.00 97.06 90 ALA A C 1
ATOM 655 O O . ALA A 1 90 ? -0.123 2.597 16.261 1.00 97.06 90 ALA A O 1
ATOM 656 N N . ALA A 1 91 ? 1.553 3.842 15.448 1.00 95.94 91 ALA A N 1
ATOM 657 C CA . ALA A 1 91 ? 2.528 3.524 16.482 1.00 95.94 91 ALA A CA 1
ATOM 658 C C . ALA A 1 91 ? 1.990 3.803 17.896 1.00 95.94 91 ALA A C 1
ATOM 660 O O . ALA A 1 91 ? 1.476 4.874 18.207 1.00 95.94 91 ALA A O 1
ATOM 661 N N . GLY A 1 92 ? 2.113 2.811 18.781 1.00 93.69 92 GLY A N 1
ATOM 662 C CA . GLY A 1 92 ? 1.601 2.887 20.154 1.00 93.69 92 GLY A CA 1
ATOM 663 C C . GLY A 1 92 ? 0.088 2.681 20.288 1.00 93.69 92 GLY A C 1
ATOM 664 O O . GLY A 1 92 ? -0.406 2.589 21.413 1.00 93.69 92 GLY A O 1
ATOM 665 N N . ARG A 1 93 ? -0.648 2.545 19.179 1.00 94.56 93 ARG A N 1
ATOM 666 C CA . ARG A 1 93 ? -2.073 2.213 19.187 1.00 94.56 93 ARG A CA 1
ATOM 667 C C . ARG A 1 93 ? -2.291 0.702 19.185 1.00 94.56 93 ARG A C 1
ATOM 669 O O . ARG A 1 93 ? -1.564 -0.056 18.549 1.00 94.56 93 ARG A O 1
ATOM 676 N N . SER A 1 94 ? -3.335 0.257 19.879 1.00 95.19 94 SER A N 1
ATOM 677 C CA . SER A 1 94 ? -3.775 -1.148 19.916 1.00 95.19 94 SER A CA 1
ATOM 678 C C . SER A 1 94 ? -5.094 -1.386 19.174 1.00 95.19 94 SER A C 1
ATOM 680 O O . SER A 1 94 ? -5.657 -2.476 19.248 1.00 95.19 94 SER A O 1
ATOM 682 N N . ASP A 1 95 ? -5.580 -0.377 18.455 1.00 95.06 95 ASP A N 1
ATOM 683 C CA . ASP A 1 95 ? -6.858 -0.367 17.740 1.00 95.06 95 ASP A CA 1
ATOM 684 C C . ASP A 1 95 ? -6.694 -0.203 16.219 1.00 95.06 95 ASP A C 1
ATOM 686 O O . ASP A 1 95 ? -7.682 -0.067 15.504 1.00 95.06 95 ASP A O 1
ATOM 690 N N . THR A 1 96 ? -5.454 -0.197 15.721 1.00 97.38 96 THR A N 1
ATOM 691 C CA . THR A 1 96 ? -5.136 0.101 14.321 1.00 97.38 96 THR A CA 1
ATOM 692 C C . THR A 1 96 ? -4.420 -1.081 13.672 1.00 97.38 96 THR A C 1
ATOM 694 O O . THR A 1 96 ? -3.417 -1.569 14.193 1.00 97.38 96 THR A O 1
ATOM 697 N N . LEU A 1 97 ? -4.942 -1.537 12.532 1.00 98.06 97 LEU A N 1
ATOM 698 C CA . LEU A 1 97 ? -4.299 -2.497 11.634 1.00 98.06 97 LEU A CA 1
ATOM 699 C C . LEU A 1 97 ? -3.846 -1.748 10.378 1.00 98.06 97 LEU A C 1
ATOM 701 O O . LEU A 1 97 ? -4.654 -1.077 9.742 1.00 98.06 97 LEU A O 1
ATOM 705 N N . VAL A 1 98 ? -2.578 -1.904 10.013 1.00 98.38 98 VAL A N 1
ATOM 706 C CA . VAL A 1 98 ? -2.005 -1.415 8.756 1.00 98.38 98 VAL A CA 1
ATOM 707 C C . VAL A 1 98 ? -1.676 -2.622 7.888 1.00 98.38 98 VAL A C 1
ATOM 709 O O . VAL A 1 98 ? -0.993 -3.542 8.344 1.00 98.38 98 VAL A O 1
ATOM 712 N N . LEU A 1 99 ? -2.166 -2.618 6.650 1.00 98.38 99 LEU A N 1
ATOM 713 C CA . LEU A 1 99 ? -1.841 -3.612 5.632 1.00 98.38 99 LEU A CA 1
ATOM 714 C C . LEU A 1 99 ? -1.138 -2.917 4.468 1.00 98.38 99 LEU A C 1
ATOM 716 O O . LEU A 1 99 ? -1.615 -1.889 3.996 1.00 98.38 99 LEU A O 1
ATOM 720 N N . VAL A 1 100 ? -0.031 -3.495 4.009 1.00 98.31 100 VAL A N 1
ATOM 721 C CA . VAL A 1 100 ? 0.668 -3.087 2.786 1.00 98.31 100 VAL A CA 1
ATOM 722 C C . VAL A 1 100 ? 0.752 -4.310 1.890 1.00 98.31 100 VAL A C 1
ATOM 724 O O . VAL A 1 100 ? 1.290 -5.343 2.286 1.00 98.31 100 VAL A O 1
ATOM 727 N N . LEU A 1 101 ? 0.169 -4.211 0.707 1.00 97.12 101 LEU A N 1
ATOM 728 C CA . LEU A 1 101 ? 0.067 -5.290 -0.263 1.00 97.12 101 LEU A CA 1
ATOM 729 C C . LEU A 1 101 ? 0.022 -4.697 -1.670 1.00 97.12 101 LEU A C 1
ATOM 731 O O . LEU A 1 101 ? -0.105 -3.486 -1.831 1.00 97.12 101 LEU A O 1
ATOM 735 N N . SER A 1 102 ? 0.112 -5.568 -2.663 1.00 96.81 102 SER A N 1
ATOM 736 C CA . SER A 1 102 ? -0.075 -5.236 -4.071 1.00 96.81 102 SER A CA 1
ATOM 737 C C . SER A 1 102 ? -1.297 -5.988 -4.605 1.00 96.81 102 SER A C 1
ATOM 739 O O . SER A 1 102 ? -1.699 -7.016 -4.057 1.00 96.81 102 SER A O 1
ATOM 741 N N . ASP A 1 103 ? -1.920 -5.439 -5.635 1.00 96.56 103 ASP A N 1
ATOM 742 C CA . ASP A 1 103 ? -2.990 -6.056 -6.410 1.00 96.56 103 ASP A CA 1
ATOM 743 C C . ASP A 1 103 ? -2.451 -7.107 -7.399 1.00 96.56 103 ASP A C 1
ATOM 745 O O . ASP A 1 103 ? -3.036 -8.187 -7.525 1.00 96.56 103 ASP A O 1
ATOM 749 N N . HIS A 1 104 ? -1.313 -6.823 -8.041 1.00 97.50 104 HIS A N 1
ATOM 750 C CA . HIS A 1 104 ? -0.526 -7.740 -8.866 1.00 97.50 104 HIS A CA 1
ATOM 751 C C . HIS A 1 104 ? 0.921 -7.262 -9.075 1.00 97.50 104 HIS A C 1
ATOM 753 O O . HIS A 1 104 ? 1.256 -6.092 -8.917 1.00 97.50 104 HIS A O 1
ATOM 759 N N . SER A 1 105 ? 1.792 -8.172 -9.519 1.00 96.94 105 SER A N 1
ATOM 760 C CA . SER A 1 105 ? 3.109 -7.789 -10.038 1.00 96.94 105 SER A CA 1
ATOM 761 C C . SER A 1 105 ? 3.024 -7.327 -11.496 1.00 96.94 105 SER A C 1
ATOM 763 O O . SER A 1 105 ? 2.143 -7.762 -12.243 1.00 96.94 105 SER A O 1
ATOM 765 N N . THR A 1 106 ? 3.980 -6.502 -11.929 1.00 98.31 106 THR A N 1
ATOM 766 C CA . THR A 1 106 ? 4.064 -5.972 -13.298 1.00 98.31 106 THR A CA 1
ATOM 767 C C . THR A 1 106 ? 5.499 -6.005 -13.820 1.00 98.31 106 THR A C 1
ATOM 769 O O . THR A 1 106 ? 6.471 -5.771 -13.105 1.00 98.31 106 THR A O 1
ATOM 772 N N . GLY A 1 107 ? 5.649 -6.349 -15.098 1.00 97.06 107 GLY A N 1
ATOM 773 C CA . GLY A 1 107 ? 6.912 -6.345 -15.836 1.00 97.06 107 GLY A CA 1
ATOM 774 C C . GLY A 1 107 ? 7.803 -7.577 -15.617 1.00 97.06 107 GLY A C 1
ATOM 775 O O . GLY A 1 107 ? 8.684 -7.868 -16.435 1.00 97.06 107 GLY A O 1
ATOM 776 N N . GLY A 1 108 ? 7.555 -8.345 -14.549 1.00 96.38 108 GLY A N 1
ATOM 777 C CA . GLY A 1 108 ? 8.367 -9.498 -14.156 1.00 96.38 108 GLY A CA 1
ATOM 778 C C . GLY A 1 108 ? 9.835 -9.105 -13.996 1.00 96.38 108 GLY A C 1
ATOM 779 O O . GLY A 1 108 ? 10.711 -9.665 -14.661 1.00 96.38 108 GLY A O 1
ATOM 780 N N . LEU A 1 109 ? 10.065 -8.072 -13.182 1.00 96.25 109 LEU A N 1
ATOM 781 C CA . LEU A 1 109 ? 11.382 -7.533 -12.872 1.00 96.25 109 LEU A CA 1
ATOM 782 C C . LEU A 1 109 ? 12.261 -8.595 -12.204 1.00 96.25 109 LEU A C 1
ATOM 784 O O . LEU A 1 109 ? 11.862 -9.246 -11.241 1.00 96.25 109 LEU A O 1
ATOM 788 N N . SER A 1 110 ? 13.498 -8.716 -12.670 1.00 95.94 110 SER A N 1
ATOM 789 C CA . SER A 1 110 ? 14.520 -9.555 -12.057 1.00 95.94 110 SER A CA 1
ATOM 790 C C . SER A 1 110 ? 1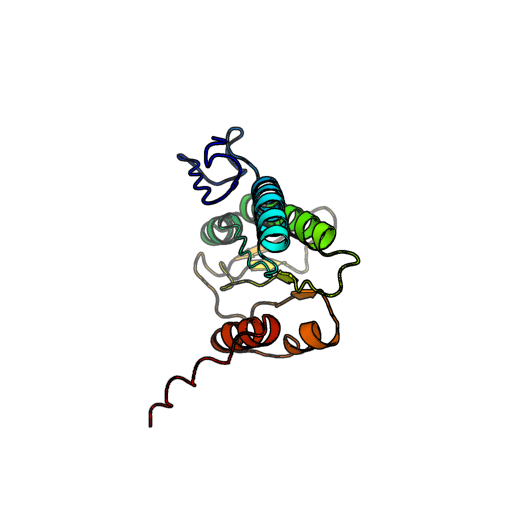5.795 -8.752 -11.833 1.00 95.94 110 SER A C 1
ATOM 792 O O . SER A 1 110 ? 16.243 -8.033 -12.726 1.00 95.94 110 SER A O 1
ATOM 794 N N . ILE A 1 111 ? 16.381 -8.883 -10.642 1.00 95.69 111 ILE A N 1
ATOM 795 C CA . ILE A 1 111 ? 17.699 -8.330 -10.321 1.00 95.69 111 ILE A CA 1
ATOM 796 C C . ILE A 1 111 ? 18.750 -9.388 -10.647 1.00 95.69 111 ILE A C 1
ATOM 798 O O . ILE A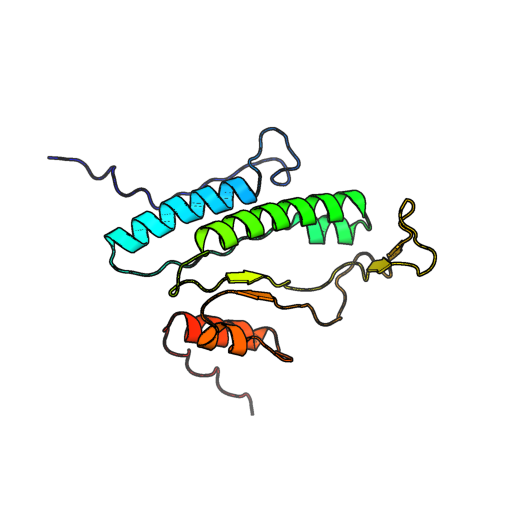 1 111 ? 18.705 -10.508 -10.136 1.00 95.69 111 ILE A O 1
ATOM 802 N N . ASP A 1 112 ? 19.705 -9.019 -11.490 1.00 93.88 112 ASP A N 1
ATOM 803 C CA . ASP A 1 112 ? 20.800 -9.887 -11.902 1.00 93.88 112 ASP A CA 1
ATOM 804 C C . ASP A 1 112 ? 21.806 -10.069 -10.748 1.00 93.88 112 ASP A C 1
ATOM 806 O O . ASP A 1 112 ? 22.134 -9.117 -10.030 1.00 93.88 112 ASP A O 1
ATOM 810 N N . ASN A 1 113 ? 22.329 -11.290 -10.583 1.00 94.00 113 ASN A N 1
ATOM 811 C CA . ASN A 1 113 ? 23.302 -11.642 -9.542 1.00 94.00 113 ASN A CA 1
ATOM 812 C C . ASN A 1 113 ? 24.694 -11.010 -9.741 1.00 94.00 113 ASN A C 1
ATOM 814 O O . ASN A 1 113 ? 25.565 -11.166 -8.887 1.00 94.00 113 ASN A O 1
ATOM 818 N N . THR A 1 114 ? 24.900 -10.307 -10.853 1.00 95.25 114 THR A N 1
ATOM 819 C CA . THR A 1 114 ? 26.070 -9.473 -11.143 1.00 95.25 114 THR A CA 1
ATOM 820 C C . THR A 1 114 ? 25.903 -8.018 -10.694 1.00 95.25 114 THR A C 1
ATOM 822 O O . THR A 1 114 ? 26.799 -7.206 -10.928 1.00 95.25 114 THR A O 1
ATOM 825 N N . SER A 1 115 ? 24.776 -7.671 -10.061 1.00 94.94 115 SER A N 1
ATOM 826 C CA . SER A 1 115 ? 24.597 -6.378 -9.391 1.00 94.94 115 SER A CA 1
ATOM 827 C C . SER A 1 115 ? 25.531 -6.246 -8.183 1.00 94.94 115 SER A C 1
ATOM 829 O O . SER A 1 115 ? 25.810 -7.226 -7.490 1.00 94.94 115 SER A O 1
ATOM 831 N N . ASP A 1 116 ? 25.981 -5.027 -7.899 1.00 94.25 116 ASP A N 1
ATOM 832 C CA . ASP A 1 116 ? 26.811 -4.697 -6.739 1.00 94.25 116 ASP A CA 1
ATOM 833 C C . ASP A 1 116 ? 26.328 -3.410 -6.042 1.00 94.25 116 ASP A C 1
ATOM 835 O O . ASP A 1 116 ? 25.267 -2.869 -6.353 1.00 94.25 116 ASP A O 1
ATOM 839 N N . ALA A 1 117 ? 27.090 -2.927 -5.055 1.00 91.75 117 ALA A N 1
ATOM 840 C CA . ALA A 1 117 ? 26.714 -1.768 -4.247 1.00 91.75 117 ALA A CA 1
ATOM 841 C C . ALA A 1 117 ? 26.620 -0.443 -5.032 1.00 91.75 117 ALA A C 1
ATOM 843 O O . ALA A 1 117 ? 26.077 0.525 -4.503 1.00 91.75 117 ALA A O 1
ATOM 844 N N . THR A 1 118 ? 27.168 -0.364 -6.247 1.00 93.69 118 THR A N 1
ATOM 845 C CA . THR A 1 118 ? 27.160 0.856 -7.071 1.00 93.69 118 THR A CA 1
ATOM 846 C C . THR A 1 118 ? 26.464 0.667 -8.414 1.00 93.69 118 THR A C 1
ATOM 848 O O . THR A 1 118 ? 26.111 1.656 -9.054 1.00 93.69 118 THR A O 1
ATOM 851 N N . THR A 1 119 ? 26.244 -0.577 -8.838 1.00 92.69 119 THR A N 1
ATOM 852 C CA . THR A 1 119 ? 25.651 -0.920 -10.128 1.00 92.69 119 THR A CA 1
ATOM 853 C C . THR A 1 119 ? 24.506 -1.904 -9.943 1.00 92.69 119 THR A C 1
ATOM 855 O O . THR A 1 119 ? 24.720 -3.081 -9.653 1.00 92.69 119 THR A O 1
ATOM 858 N N . LEU A 1 120 ? 23.282 -1.444 -10.199 1.00 94.31 120 LEU A N 1
ATOM 859 C CA . LEU A 1 120 ? 22.106 -2.303 -10.261 1.00 94.31 120 LEU A CA 1
ATOM 860 C C . LEU A 1 120 ? 21.876 -2.764 -11.704 1.00 94.31 120 LEU A C 1
ATOM 862 O O . LEU A 1 120 ? 21.754 -1.946 -12.617 1.00 94.31 120 LEU A O 1
ATOM 866 N N . ARG A 1 121 ? 21.822 -4.078 -11.918 1.00 95.31 121 ARG A N 1
ATOM 867 C CA . ARG A 1 121 ? 21.529 -4.691 -13.217 1.00 95.31 121 ARG A CA 1
ATOM 868 C C . ARG A 1 121 ? 20.193 -5.405 -13.127 1.00 95.31 121 ARG A C 1
ATOM 870 O O . ARG A 1 121 ? 20.012 -6.274 -12.278 1.00 95.31 121 ARG A O 1
ATOM 877 N N . VAL A 1 122 ? 19.269 -5.038 -14.008 1.00 96.25 122 VAL A N 1
ATOM 878 C CA . VAL A 1 122 ? 17.922 -5.610 -14.029 1.00 96.25 122 VAL A CA 1
ATOM 879 C C . VAL A 1 122 ? 17.537 -6.107 -15.411 1.00 96.25 122 VAL A C 1
ATOM 881 O O . VAL A 1 122 ? 18.008 -5.594 -16.427 1.00 96.25 122 VAL A O 1
ATOM 884 N N . ALA A 1 123 ? 16.651 -7.095 -15.433 1.00 96.44 123 ALA A N 1
ATOM 885 C CA . ALA A 1 123 ? 15.984 -7.585 -16.625 1.00 96.44 123 ALA A CA 1
ATOM 886 C C . ALA A 1 123 ? 14.467 -7.579 -16.411 1.00 96.44 123 ALA A C 1
ATOM 888 O O . ALA A 1 123 ? 13.986 -7.753 -15.293 1.00 96.44 123 ALA A O 1
ATOM 889 N N . TRP A 1 124 ? 13.729 -7.411 -17.503 1.00 97.44 124 TRP A N 1
ATOM 890 C CA . TRP A 1 124 ? 12.270 -7.426 -17.529 1.00 97.44 124 TRP A CA 1
ATOM 891 C C . TRP A 1 124 ? 11.807 -8.523 -18.477 1.00 97.44 124 TRP A C 1
ATOM 893 O O . TRP A 1 124 ? 12.418 -8.741 -19.526 1.00 97.44 124 TRP A O 1
ATOM 903 N N . THR A 1 125 ? 10.727 -9.211 -18.126 1.00 96.88 125 THR A N 1
ATOM 904 C CA . THR A 1 125 ? 10.173 -10.286 -18.967 1.00 96.88 125 THR A CA 1
ATOM 905 C C . THR A 1 125 ? 9.098 -9.776 -19.920 1.00 96.88 125 THR A C 1
ATOM 907 O O . THR A 1 125 ? 8.929 -10.320 -21.011 1.00 96.88 125 THR A O 1
ATOM 910 N N . SER A 1 126 ? 8.372 -8.725 -19.535 1.00 96.62 126 SER A N 1
ATOM 911 C CA . SER A 1 126 ? 7.332 -8.097 -20.349 1.00 96.62 126 SER A CA 1
ATOM 912 C C . SER A 1 126 ? 7.087 -6.654 -19.896 1.00 96.62 126 SER A C 1
ATOM 914 O O . SER A 1 126 ? 7.720 -6.201 -18.959 1.00 96.62 126 SER A O 1
ATOM 916 N N . GLY A 1 127 ? 6.166 -5.945 -20.551 1.00 97.00 127 GLY A N 1
ATOM 917 C CA . GLY A 1 127 ? 5.542 -4.719 -20.026 1.00 97.00 127 GLY A CA 1
ATOM 918 C C . GLY A 1 127 ? 4.073 -4.971 -19.674 1.00 97.00 127 GLY A C 1
ATOM 919 O O . GLY A 1 127 ? 3.189 -4.203 -20.060 1.00 97.00 127 GLY A O 1
ATOM 920 N N . ARG A 1 128 ? 3.768 -6.136 -19.097 1.00 97.56 128 ARG A N 1
ATOM 921 C CA . ARG A 1 128 ? 2.421 -6.592 -18.720 1.00 97.56 128 ARG A CA 1
ATOM 922 C C . ARG A 1 128 ? 2.436 -7.101 -17.283 1.00 97.56 128 ARG A C 1
ATOM 924 O O . ARG A 1 128 ? 3.507 -7.273 -16.705 1.00 97.56 128 ARG A O 1
ATOM 931 N N . HIS A 1 129 ? 1.253 -7.349 -16.734 1.00 97.69 129 HIS A N 1
ATOM 932 C CA . HIS A 1 129 ? 1.131 -7.947 -15.410 1.00 97.69 129 HIS A CA 1
ATOM 933 C C . HIS A 1 129 ? 1.742 -9.347 -15.416 1.00 97.69 129 HIS A C 1
ATOM 935 O O . HIS A 1 129 ? 1.737 -10.047 -16.438 1.00 97.69 129 HIS A O 1
ATOM 941 N N . ALA A 1 130 ? 2.259 -9.742 -14.266 1.00 93.94 130 ALA A N 1
ATOM 942 C CA . ALA A 1 130 ? 2.907 -11.015 -14.047 1.00 93.94 130 ALA A CA 1
ATOM 943 C C . ALA A 1 130 ? 2.187 -11.779 -12.919 1.00 93.94 130 ALA A C 1
ATOM 945 O O . ALA A 1 130 ? 1.522 -11.191 -12.067 1.00 93.94 130 ALA A O 1
ATOM 946 N N . GLY A 1 131 ? 2.210 -13.111 -13.002 1.00 93.94 131 GLY A N 1
ATOM 947 C CA . GLY A 1 131 ? 1.359 -13.999 -12.200 1.00 93.94 131 GLY A CA 1
ATOM 948 C C . GLY A 1 131 ? 2.000 -14.514 -10.913 1.00 93.94 131 GLY A C 1
ATOM 949 O O . GLY A 1 131 ? 1.498 -15.478 -10.334 1.00 93.94 131 GLY A O 1
ATOM 950 N N . GLU A 1 132 ? 3.141 -13.965 -10.501 1.00 94.31 132 GLU A N 1
ATOM 951 C CA . GLU A 1 132 ? 3.781 -14.334 -9.246 1.00 94.31 132 GLU A CA 1
ATOM 952 C C . GLU A 1 132 ? 2.954 -13.899 -8.026 1.00 94.31 132 GLU A C 1
ATOM 954 O O . GLU A 1 132 ? 2.284 -12.864 -8.057 1.00 94.31 132 GLU A O 1
ATOM 959 N N . PRO A 1 133 ? 3.012 -14.661 -6.919 1.00 95.81 133 PRO A N 1
ATOM 960 C CA . PRO A 1 133 ? 2.424 -14.229 -5.661 1.00 95.81 133 PRO A CA 1
ATOM 961 C C . PRO A 1 133 ? 3.030 -12.907 -5.182 1.00 95.81 133 PRO A C 1
ATOM 963 O O . PRO A 1 133 ? 4.252 -12.750 -5.146 1.00 95.81 133 PRO A O 1
ATOM 966 N N . VAL A 1 134 ? 2.171 -11.995 -4.738 1.00 96.75 134 VAL A N 1
ATOM 967 C CA . VAL A 1 134 ? 2.566 -10.728 -4.113 1.00 96.75 134 VAL A CA 1
ATOM 968 C C . VAL A 1 134 ? 2.644 -10.863 -2.593 1.00 96.75 134 VAL A C 1
ATOM 970 O O . VAL A 1 134 ? 1.959 -11.686 -1.980 1.00 96.75 134 VAL A O 1
ATOM 973 N N . ALA A 1 135 ? 3.506 -10.061 -1.969 1.00 95.94 135 ALA A N 1
ATOM 974 C CA . ALA A 1 135 ? 3.651 -10.045 -0.520 1.00 95.94 135 ALA A CA 1
ATOM 975 C C . ALA A 1 135 ? 2.514 -9.261 0.154 1.00 95.94 135 ALA A C 1
ATOM 977 O O . ALA A 1 135 ? 2.008 -8.276 -0.383 1.00 95.94 135 ALA A O 1
ATOM 978 N N . ILE A 1 136 ? 2.173 -9.674 1.375 1.00 97.06 136 ILE A N 1
ATOM 979 C CA . ILE A 1 136 ? 1.309 -8.926 2.288 1.00 97.06 136 ILE A CA 1
ATOM 980 C C . ILE A 1 136 ? 2.103 -8.671 3.565 1.00 97.06 136 ILE A C 1
ATOM 982 O O . ILE A 1 136 ? 2.579 -9.606 4.214 1.00 97.06 136 ILE A O 1
ATOM 986 N N . TYR A 1 137 ? 2.212 -7.405 3.945 1.00 97.69 137 TYR A N 1
ATOM 987 C CA . TYR A 1 137 ? 2.771 -6.968 5.214 1.00 97.69 137 TYR A CA 1
ATOM 988 C C . TYR A 1 137 ? 1.638 -6.479 6.110 1.00 97.69 137 TYR A C 1
ATOM 990 O O . TYR A 1 137 ? 0.804 -5.681 5.689 1.00 97.69 137 TYR A O 1
ATOM 998 N N . ALA A 1 138 ? 1.610 -6.953 7.354 1.00 97.69 138 ALA A N 1
ATOM 999 C CA . ALA A 1 138 ? 0.593 -6.583 8.331 1.00 97.69 138 ALA A CA 1
ATOM 1000 C C . ALA A 1 138 ? 1.241 -6.087 9.627 1.00 97.69 138 ALA A C 1
ATOM 1002 O O . ALA A 1 138 ? 2.073 -6.778 10.219 1.00 97.69 138 ALA A O 1
ATOM 1003 N N . TRP A 1 139 ? 0.821 -4.912 10.094 1.00 96.62 139 TRP A N 1
ATOM 1004 C CA . TRP A 1 139 ? 1.266 -4.294 11.342 1.00 96.62 139 TRP A CA 1
ATOM 1005 C C . TRP A 1 139 ? 0.062 -3.924 12.214 1.00 96.62 139 TRP A C 1
ATOM 1007 O O . TRP A 1 139 ? -0.952 -3.451 11.711 1.00 96.62 139 TRP A O 1
ATOM 1017 N N . GLY A 1 140 ? 0.156 -4.138 13.527 1.00 96.38 140 GLY A N 1
ATOM 1018 C CA . GLY A 1 140 ? -0.912 -3.822 14.480 1.00 96.38 140 GLY A CA 1
ATOM 1019 C C . GLY A 1 140 ? -1.028 -4.874 15.585 1.00 96.38 140 GLY A C 1
ATOM 1020 O O . GLY A 1 140 ? -0.074 -5.621 15.831 1.00 96.38 140 GLY A O 1
ATOM 1021 N N . PRO A 1 141 ? -2.190 -4.986 16.259 1.00 95.81 141 PRO A N 1
ATOM 1022 C CA . PRO A 1 141 ? -2.415 -5.991 17.292 1.00 95.81 141 PRO A CA 1
ATOM 1023 C C . PRO A 1 141 ? -2.076 -7.398 16.797 1.00 95.81 141 PRO A C 1
ATOM 1025 O O . PRO A 1 141 ? -2.696 -7.904 15.861 1.00 95.81 141 PRO A O 1
ATOM 1028 N N . ALA A 1 142 ? -1.125 -8.065 17.459 1.00 94.44 142 ALA A N 1
ATOM 1029 C CA . ALA A 1 142 ? -0.591 -9.358 17.016 1.00 94.44 142 ALA A CA 1
ATOM 1030 C C . ALA A 1 142 ? -1.680 -10.426 16.807 1.00 94.44 142 ALA A C 1
ATOM 1032 O O . ALA A 1 142 ? -1.564 -11.288 15.936 1.00 94.44 142 ALA A O 1
ATOM 1033 N N . ALA A 1 143 ? -2.766 -10.360 17.585 1.00 93.69 143 ALA A N 1
ATOM 1034 C CA . ALA A 1 143 ? -3.892 -11.274 17.444 1.00 93.69 143 ALA A CA 1
ATOM 1035 C C . ALA A 1 143 ? -4.667 -11.123 16.127 1.00 93.69 143 ALA A C 1
ATOM 1037 O O . ALA A 1 143 ? -5.259 -12.097 15.659 1.00 93.69 143 ALA A O 1
ATOM 1038 N N . VAL A 1 144 ? -4.640 -9.929 15.538 1.00 95.56 144 VAL A N 1
ATOM 1039 C CA . VAL A 1 144 ? -5.265 -9.607 14.255 1.00 95.56 144 VAL A CA 1
ATOM 1040 C C . VAL A 1 144 ? -4.251 -9.771 13.126 1.00 95.56 144 VAL A C 1
ATOM 1042 O O . VAL A 1 144 ? -4.514 -10.535 12.204 1.00 95.56 144 VAL A O 1
ATOM 1045 N N . ALA A 1 145 ? -3.068 -9.156 13.238 1.00 96.50 145 ALA A N 1
ATOM 1046 C CA . ALA A 1 145 ? -2.050 -9.156 12.183 1.00 96.50 145 ALA A CA 1
ATOM 1047 C C . ALA A 1 145 ? -1.625 -10.572 11.749 1.00 96.50 145 ALA A C 1
ATOM 1049 O O . ALA A 1 145 ? -1.474 -10.839 10.560 1.00 96.50 145 ALA A O 1
ATOM 1050 N N . ARG A 1 146 ? -1.531 -11.532 12.685 1.00 96.81 146 ARG A N 1
ATOM 1051 C CA . ARG A 1 146 ? -1.166 -12.927 12.364 1.00 96.81 146 ARG A CA 1
ATOM 1052 C C . ARG A 1 146 ? -2.122 -13.621 11.383 1.00 96.81 146 ARG A C 1
ATOM 1054 O O . ARG A 1 146 ? -1.733 -14.609 10.769 1.00 96.81 146 ARG A O 1
ATOM 1061 N N . ARG A 1 147 ? -3.367 -13.144 11.245 1.00 95.81 147 ARG A N 1
ATOM 1062 C CA . ARG A 1 147 ? -4.366 -13.719 10.325 1.00 95.81 147 ARG A CA 1
ATOM 1063 C C . ARG A 1 147 ? -3.978 -13.553 8.853 1.00 95.81 147 ARG A C 1
ATOM 1065 O O . ARG A 1 147 ? -4.436 -14.334 8.033 1.00 95.81 147 ARG A O 1
ATOM 1072 N N . PHE A 1 148 ? -3.113 -12.586 8.551 1.00 96.75 148 PHE A N 1
ATOM 1073 C CA . PHE A 1 148 ? -2.609 -12.302 7.205 1.00 96.75 148 PHE A CA 1
ATOM 1074 C C . PHE A 1 148 ? -1.336 -13.092 6.862 1.00 96.75 148 PHE A C 1
ATOM 1076 O O . PHE A 1 148 ? -0.779 -12.930 5.784 1.00 96.75 148 PHE A O 1
ATOM 1083 N N . SER A 1 149 ? -0.860 -13.958 7.764 1.00 95.50 149 SER A N 1
ATOM 1084 C CA . SER A 1 149 ? 0.282 -14.837 7.489 1.00 95.50 149 SER A CA 1
ATOM 1085 C C . SER A 1 149 ? -0.124 -16.047 6.642 1.00 95.50 149 SER A C 1
ATOM 1087 O O . SER A 1 149 ? -1.269 -16.496 6.704 1.00 95.50 149 SER A O 1
ATOM 1089 N N . GLY A 1 150 ? 0.820 -16.599 5.877 1.00 94.94 150 GLY A N 1
ATOM 1090 C CA . GLY A 1 150 ? 0.582 -17.738 4.985 1.00 94.94 150 GLY A CA 1
ATOM 1091 C C . GLY A 1 150 ? 0.204 -17.322 3.562 1.00 94.94 150 GLY A C 1
ATOM 1092 O O . GLY A 1 150 ? 0.426 -16.184 3.161 1.00 94.94 150 GLY A O 1
ATOM 1093 N N . PHE A 1 151 ? -0.335 -18.272 2.796 1.00 96.06 151 PHE A N 1
ATOM 1094 C CA . PHE A 1 151 ? -0.798 -18.045 1.428 1.00 96.06 151 PHE A CA 1
ATOM 1095 C C . PHE A 1 151 ? -2.301 -17.796 1.422 1.00 96.06 151 PHE A C 1
ATOM 1097 O O . PHE A 1 151 ? -3.062 -18.595 1.970 1.00 96.06 151 PHE A O 1
ATOM 1104 N N . HIS A 1 152 ? -2.707 -16.708 0.776 1.00 95.69 152 HIS A N 1
ATOM 1105 C CA . HIS A 1 152 ? -4.101 -16.308 0.632 1.00 95.69 152 HIS A CA 1
ATOM 1106 C C . HIS A 1 152 ? -4.395 -16.040 -0.835 1.00 95.69 152 HIS A C 1
ATOM 1108 O O . HIS A 1 152 ? -3.570 -15.453 -1.533 1.00 95.69 152 HIS A O 1
ATOM 1114 N N . ASP A 1 153 ? -5.579 -16.446 -1.277 1.00 96.12 153 ASP A N 1
ATOM 1115 C CA . ASP A 1 153 ? -6.165 -15.881 -2.486 1.00 96.12 153 ASP A CA 1
ATOM 1116 C C . ASP A 1 153 ? -6.584 -14.427 -2.208 1.00 96.12 153 ASP A C 1
ATOM 1118 O O . ASP A 1 153 ? -6.981 -14.101 -1.080 1.00 96.12 153 ASP A O 1
ATOM 1122 N N . ASN A 1 154 ? -6.502 -13.543 -3.205 1.00 94.38 154 ASN A N 1
ATOM 1123 C CA . ASN A 1 154 ? -6.839 -12.135 -3.006 1.00 94.38 154 ASN A CA 1
ATOM 1124 C C . ASN A 1 154 ? -8.319 -11.936 -2.621 1.00 94.38 154 ASN A C 1
ATOM 1126 O O . ASN A 1 154 ? -8.626 -11.011 -1.865 1.00 94.38 154 ASN A O 1
ATOM 1130 N N . THR A 1 155 ? -9.224 -12.847 -3.004 1.00 94.00 155 THR A N 1
ATOM 1131 C CA . THR A 1 155 ? -10.634 -12.789 -2.598 1.00 94.00 155 THR A CA 1
ATOM 1132 C C . THR A 1 155 ? -10.807 -12.978 -1.094 1.00 94.00 155 THR A C 1
ATOM 1134 O O . THR A 1 155 ? -11.765 -12.466 -0.516 1.00 94.00 155 THR A O 1
ATOM 1137 N N . ARG A 1 156 ? -9.872 -13.667 -0.424 1.00 94.31 156 ARG A N 1
ATOM 1138 C CA . ARG A 1 156 ? -9.920 -13.877 1.030 1.00 94.31 156 ARG A CA 1
ATOM 1139 C C . ARG A 1 156 ? -9.545 -12.619 1.815 1.00 94.31 156 ARG A C 1
ATOM 1141 O O . ARG A 1 156 ? -9.925 -12.495 2.979 1.00 94.31 156 ARG A O 1
ATOM 1148 N N . ILE A 1 157 ? -8.825 -11.676 1.205 1.00 95.19 157 ILE A N 1
ATOM 1149 C CA . ILE A 1 157 ? -8.349 -10.468 1.892 1.00 95.19 157 ILE A CA 1
ATOM 1150 C C . ILE A 1 157 ? -9.513 -9.583 2.337 1.00 95.19 157 ILE A C 1
ATOM 1152 O O . ILE A 1 157 ? -9.481 -9.069 3.455 1.00 95.19 157 ILE A O 1
ATOM 1156 N N . PHE A 1 158 ? -10.570 -9.480 1.525 1.00 94.56 158 PHE A N 1
ATOM 1157 C CA . PHE A 1 158 ? -11.794 -8.769 1.899 1.00 94.56 158 PHE A CA 1
ATOM 1158 C C . PHE A 1 158 ? -12.378 -9.296 3.216 1.00 94.56 158 PHE A C 1
ATOM 1160 O O . PHE A 1 158 ? -12.622 -8.516 4.138 1.00 94.56 158 PHE A O 1
ATOM 1167 N N . ASP A 1 159 ? -12.538 -10.616 3.337 1.00 94.94 159 ASP A N 1
ATOM 1168 C CA . ASP A 1 159 ? -13.107 -11.224 4.539 1.00 94.94 159 ASP A CA 1
ATOM 1169 C C . ASP A 1 159 ? -12.229 -10.972 5.767 1.00 94.94 159 ASP A C 1
ATOM 1171 O O . ASP A 1 159 ? -12.733 -10.629 6.834 1.00 94.94 159 ASP A O 1
ATOM 1175 N N . LEU A 1 160 ? -10.906 -11.113 5.625 1.00 95.38 160 LEU A N 1
ATOM 1176 C CA . LEU A 1 160 ? -9.965 -10.893 6.725 1.00 95.38 160 LEU A CA 1
ATOM 1177 C C . LEU A 1 160 ? -9.998 -9.442 7.221 1.00 95.38 160 LEU A C 1
ATOM 1179 O O . LEU A 1 160 ? -9.939 -9.206 8.429 1.00 95.38 160 LEU A O 1
ATOM 1183 N N . VAL A 1 161 ? -10.112 -8.476 6.305 1.00 95.81 161 VAL A N 1
ATOM 1184 C CA . VAL A 1 161 ? -10.255 -7.052 6.637 1.00 95.81 161 VAL A CA 1
ATOM 1185 C C . VAL A 1 161 ? -11.605 -6.779 7.302 1.00 95.81 161 VAL A C 1
ATOM 1187 O O . VAL A 1 161 ? -11.643 -6.095 8.324 1.00 95.81 161 VAL A O 1
ATOM 1190 N N . ALA A 1 162 ? -12.700 -7.343 6.785 1.00 94.81 162 ALA A N 1
ATOM 1191 C CA . ALA A 1 162 ? -14.030 -7.190 7.375 1.00 94.81 162 ALA A CA 1
ATOM 1192 C C . ALA A 1 162 ? -14.089 -7.766 8.802 1.00 94.81 162 ALA A C 1
ATOM 1194 O O . ALA A 1 162 ? -14.537 -7.083 9.725 1.00 94.81 162 ALA A O 1
ATOM 1195 N N . GLU A 1 163 ? -13.555 -8.975 9.006 1.00 93.62 163 GLU A N 1
ATOM 1196 C CA . GLU A 1 163 ? -13.425 -9.605 10.324 1.00 93.62 163 GLU A CA 1
ATOM 1197 C C . GLU A 1 163 ? -12.575 -8.748 11.279 1.00 93.62 163 GLU A C 1
ATOM 1199 O O . GLU A 1 163 ? -12.943 -8.564 12.442 1.00 93.62 163 GLU A O 1
ATOM 1204 N N . ALA A 1 164 ? -11.447 -8.202 10.806 1.00 94.25 164 ALA A N 1
ATOM 1205 C CA . ALA A 1 164 ? -10.577 -7.331 11.597 1.00 94.25 164 ALA A CA 1
ATOM 1206 C C . ALA A 1 164 ? -11.261 -6.013 11.997 1.00 94.25 164 ALA A C 1
ATOM 1208 O O . ALA A 1 164 ? -11.051 -5.532 13.110 1.00 94.25 164 ALA A O 1
ATOM 1209 N N . ALA A 1 165 ? -12.105 -5.466 11.121 1.00 93.38 165 ALA A N 1
ATOM 1210 C CA . ALA A 1 165 ? -12.901 -4.267 11.366 1.00 93.38 165 ALA A CA 1
ATOM 1211 C C . ALA A 1 165 ? -14.150 -4.524 12.234 1.00 93.38 165 ALA A C 1
ATOM 1213 O O . ALA A 1 165 ? -14.903 -3.592 12.518 1.00 93.38 165 ALA A O 1
ATOM 1214 N N . GLY A 1 166 ? -14.399 -5.773 12.651 1.00 90.88 166 GLY A N 1
ATOM 1215 C CA . GLY A 1 166 ? -15.595 -6.145 13.410 1.00 90.88 166 GLY A CA 1
ATOM 1216 C C . GLY A 1 166 ? -16.889 -6.053 12.596 1.00 90.88 166 GLY A C 1
ATOM 1217 O O . GLY A 1 166 ? -17.974 -5.975 13.172 1.00 90.88 166 GLY A O 1
ATOM 1218 N N . LEU A 1 167 ? -16.787 -6.050 11.266 1.00 88.50 167 LEU A N 1
ATOM 1219 C CA . LEU A 1 167 ? -17.933 -6.114 10.371 1.00 88.50 167 LEU A CA 1
ATOM 1220 C C . LEU A 1 167 ? -18.390 -7.573 10.280 1.00 88.50 167 LEU A C 1
ATOM 1222 O O . LEU A 1 167 ? -17.572 -8.493 10.221 1.00 88.50 167 LEU A O 1
ATOM 1226 N N . ALA A 1 168 ? -19.705 -7.804 10.306 1.00 69.06 168 ALA A N 1
ATOM 1227 C CA . ALA A 1 168 ? -20.244 -9.145 10.104 1.00 69.06 168 ALA A CA 1
ATOM 1228 C C . ALA A 1 168 ? -19.742 -9.691 8.759 1.00 69.06 168 ALA A C 1
ATOM 1230 O O . ALA A 1 168 ? -19.777 -8.968 7.761 1.00 69.06 168 ALA A O 1
ATOM 1231 N N . ALA A 1 169 ? -19.288 -10.949 8.736 1.00 57.66 169 ALA A N 1
ATOM 1232 C CA . ALA A 1 169 ? -18.921 -11.612 7.492 1.00 57.66 169 ALA A CA 1
ATOM 1233 C C . ALA A 1 169 ? -20.090 -11.477 6.507 1.00 57.66 169 ALA A C 1
ATOM 1235 O O . ALA A 1 169 ? -21.233 -11.802 6.854 1.00 57.66 169 ALA A O 1
ATOM 1236 N N . ALA A 1 170 ? -19.817 -10.971 5.302 1.00 53.38 170 ALA A N 1
ATOM 1237 C CA . ALA A 1 170 ? -20.796 -11.048 4.231 1.00 53.38 170 ALA A CA 1
ATOM 1238 C C . ALA A 1 170 ? -21.201 -12.528 4.091 1.00 53.38 170 ALA A C 1
ATOM 1240 O O . ALA A 1 170 ? -20.328 -13.398 4.179 1.00 53.38 170 ALA A O 1
ATOM 1241 N N . PRO A 1 171 ? -22.500 -12.855 3.951 1.00 51.28 171 PRO A N 1
ATOM 1242 C CA . PRO A 1 171 ? -22.892 -14.234 3.705 1.00 51.28 171 PRO A CA 1
ATOM 1243 C C . PRO A 1 171 ? -22.102 -14.724 2.494 1.00 51.28 171 PRO A C 1
ATOM 1245 O O . PRO A 1 171 ? -22.063 -14.026 1.479 1.00 51.28 171 PRO A O 1
ATOM 1248 N N . ALA A 1 172 ? -21.435 -15.874 2.639 1.00 52.88 172 ALA A N 1
ATOM 1249 C CA . ALA A 1 172 ? -20.631 -16.456 1.575 1.00 52.88 172 ALA A CA 1
ATOM 1250 C C . ALA A 1 172 ? -21.450 -16.419 0.282 1.00 52.88 172 ALA A C 1
ATOM 1252 O O . ALA A 1 172 ? -22.578 -16.926 0.261 1.00 52.88 172 ALA A O 1
ATOM 1253 N N . ALA A 1 173 ? -20.916 -15.772 -0.759 1.00 51.78 173 ALA A N 1
ATOM 1254 C CA . ALA A 1 173 ? -21.496 -15.873 -2.087 1.00 51.78 173 ALA A CA 1
ATOM 1255 C C . ALA A 1 173 ? -21.630 -17.372 -2.371 1.00 51.78 173 ALA A C 1
ATOM 1257 O O . ALA A 1 173 ? -20.650 -18.110 -2.253 1.00 51.78 173 ALA A O 1
ATOM 1258 N N . GLY A 1 174 ? -22.873 -17.826 -2.560 1.00 41.09 174 GLY A N 1
ATOM 1259 C CA . GLY A 1 174 ? -23.207 -19.242 -2.611 1.00 41.09 174 GLY A CA 1
ATOM 1260 C C . GLY A 1 174 ? -22.266 -19.969 -3.560 1.00 41.09 174 GLY A C 1
ATOM 1261 O O . GLY A 1 174 ? -22.048 -19.508 -4.676 1.00 41.09 174 GLY A O 1
ATOM 1262 N N . GLY A 1 175 ? -21.687 -21.072 -3.083 1.00 39.31 175 GLY A N 1
ATOM 1263 C CA . GLY A 1 175 ? -20.852 -21.927 -3.912 1.00 39.31 175 GLY A CA 1
ATOM 1264 C C . GLY A 1 175 ? -21.625 -22.324 -5.162 1.00 39.31 175 GLY A C 1
ATOM 1265 O O . GLY A 1 175 ? -22.740 -22.842 -5.067 1.00 39.31 175 GLY A O 1
ATOM 1266 N N . GLU A 1 176 ? -21.044 -22.045 -6.322 1.00 45.38 176 GLU A N 1
ATOM 1267 C CA . GLU A 1 176 ? -21.526 -22.622 -7.564 1.00 45.38 176 GLU A CA 1
ATOM 1268 C C . GLU A 1 176 ? -21.238 -24.127 -7.527 1.00 45.38 176 GLU A C 1
ATOM 1270 O O . GLU A 1 176 ? -20.119 -24.566 -7.246 1.00 45.38 176 GLU A O 1
ATOM 1275 N N . SER A 1 177 ? -22.315 -24.892 -7.705 1.00 39.28 177 SER A N 1
ATOM 1276 C CA . SER A 1 177 ? -22.353 -26.346 -7.870 1.00 39.28 177 SER A CA 1
ATOM 1277 C C . SER A 1 177 ? -21.707 -26.801 -9.168 1.00 39.28 177 SER A C 1
ATOM 1279 O O . SER A 1 177 ? -21.985 -26.121 -10.183 1.00 39.28 177 SER A O 1
#

pLDDT: mean 89.43, std 15.12, range [33.81, 98.44]

Solvent-accessible surface area (backbone atoms only — not comparable to full-atom values): 11085 Å² total; per-residue (Å²): 131,93,70,98,77,83,71,84,63,93,79,87,86,84,79,85,91,68,58,70,54,75,40,94,88,41,64,39,62,30,59,52,48,53,53,49,48,57,50,40,52,56,49,13,65,76,67,77,50,78,77,87,87,87,86,83,63,66,47,31,54,57,15,21,44,69,69,33,64,68,51,20,49,54,29,48,55,40,45,47,50,26,48,51,52,53,50,58,69,38,57,95,48,78,87,40,78,48,77,51,68,63,96,68,40,45,7,53,72,40,77,44,92,84,39,54,101,87,44,86,42,74,49,67,76,46,58,42,77,35,89,63,88,66,68,69,46,62,45,48,42,65,87,56,34,59,71,65,61,81,90,76,60,76,78,53,50,58,55,56,51,34,54,71,71,71,42,79,76,73,77,73,78,74,79,84,128

Radius of gyration: 19.47 Å; Cα contacts (8 Å, |Δi|>4): 199; chains: 1; bounding box: 54×56×40 Å

Foldseek 3Di:
DDDPPPLLDDDDDDDPDDFAPPDPPHHQLLVVLLSVCVSQVVNCVVVVHHGDDDGDQCQLLVCLLVVNPVSNVVSVVSVVSNVVSQVVVCPPPQLDKDKDKDPFAAQCKDWDPPADPVGTDIDGPHSGTDDDDIDMAMDHNPVLRCVRPDDDDPVVVVQSVCVSSVHPRDPPPDDDD

Secondary structure (DSSP, 8-state):
---S------------SS-TTTSTTSPPHHHHHHHHHHHHHHHHHHHT---------THHHHHHHTT-HHHHHHHHHHHHHHHHHHHHHHTT-SS--EEEE-S-EETT-EE-TT--SS---EE-S-SSEE-SPPPEEEES-HHHHGGG-S---HHHHHHHHHHHTTPPPPPPPPPP-

Mean predicted aligned error: 6.57 Å

Sequence (177 aa):
PPTAAADGLPLWAVFPGGVLGEEPAHPDVADLAVRALDLLAAAAERRGSGLFLVVEEEGIDTGAHHNDLERMTAAALRLDRAVEAIVGFAAGRSDTLVLVLSDHSTGGLSIDNTSDATTLRVAWTSGRHAGEPVAIYAWGPAAVARRFSGFHDNTRIFDLVAEAAGLAAAPAAGGES

Nearest PDB structures (foldseek):
  2w5v-assembly1_B  TM=8.336E-01  e=4.231E-07  Antarctic bacterium TAB5
  2iuc-assembly1_B  TM=8.454E-01  e=7.294E-07  Antarctic bacterium TAB5
  2w5x-assembly1_B  TM=8.363E-01  e=7.294E-07  Antarctic bacterium TAB5
  2iuc-assembly1_A  TM=8.267E-01  e=1.336E-06  Antarctic bacterium TAB5
  3a52-assembly1_B  TM=8.683E-01  e=1.249E-04  Shewanella sp. AP1